Protein AF-A0A0G1XDB9-F1 (afdb_monomer_lite)

Structure (mmCIF, N/CA/C/O backbone):
data_AF-A0A0G1XDB9-F1
#
_entry.id   AF-A0A0G1XDB9-F1
#
loop_
_atom_site.group_PDB
_atom_site.id
_atom_site.type_symbol
_atom_site.label_atom_id
_atom_site.label_alt_id
_atom_site.label_comp_id
_atom_site.label_asym_id
_atom_site.label_entity_id
_atom_site.label_seq_id
_atom_site.pdbx_PDB_ins_code
_atom_site.Cartn_x
_atom_site.Cartn_y
_atom_site.Cartn_z
_atom_site.occupancy
_atom_site.B_iso_or_equiv
_atom_site.auth_seq_id
_atom_site.auth_comp_id
_atom_site.auth_asym_id
_atom_site.auth_atom_id
_atom_site.pdbx_PDB_model_num
ATOM 1 N N . MET A 1 1 ? 23.105 19.258 6.854 1.00 36.12 1 MET A N 1
ATOM 2 C CA . MET A 1 1 ? 22.022 18.491 7.508 1.00 36.12 1 MET A CA 1
ATOM 3 C C . MET A 1 1 ? 22.357 17.013 7.376 1.00 36.12 1 MET A C 1
ATOM 5 O O . MET A 1 1 ? 22.569 16.559 6.259 1.00 36.12 1 MET A O 1
ATOM 9 N N . GLN A 1 2 ? 22.515 16.293 8.486 1.00 36.72 2 GLN A N 1
ATOM 10 C CA . GLN A 1 2 ? 22.817 14.859 8.470 1.00 36.72 2 GLN A CA 1
ATOM 11 C C . GLN A 1 2 ? 21.567 14.106 7.999 1.00 36.72 2 GLN A C 1
ATOM 13 O O . GLN A 1 2 ? 20.516 14.217 8.627 1.00 36.72 2 GLN A O 1
ATOM 18 N N . LYS A 1 3 ? 21.648 13.402 6.861 1.00 43.66 3 LYS A N 1
ATOM 19 C CA . LYS A 1 3 ? 20.519 12.608 6.355 1.00 43.66 3 LYS A CA 1
ATOM 20 C C . LYS A 1 3 ? 20.210 11.479 7.359 1.00 43.66 3 LYS A C 1
ATOM 22 O O . LYS A 1 3 ? 21.156 10.863 7.856 1.00 43.66 3 LYS A O 1
ATOM 27 N N . PRO A 1 4 ? 18.930 11.212 7.681 1.00 54.03 4 PRO A N 1
ATOM 28 C CA . PRO A 1 4 ? 18.556 10.137 8.601 1.00 54.03 4 PRO A CA 1
ATOM 29 C C . PRO A 1 4 ? 19.064 8.781 8.092 1.00 54.03 4 PRO A C 1
ATOM 31 O O . PRO A 1 4 ? 19.190 8.579 6.885 1.00 54.03 4 PRO A O 1
ATOM 34 N N . ASN A 1 5 ? 19.379 7.856 9.002 1.00 65.38 5 ASN A N 1
ATOM 35 C CA . ASN A 1 5 ? 19.860 6.521 8.643 1.00 65.38 5 ASN A CA 1
ATOM 36 C C . ASN A 1 5 ? 18.704 5.677 8.077 1.00 65.38 5 ASN A C 1
ATOM 38 O O . ASN A 1 5 ? 17.730 5.441 8.782 1.00 65.38 5 ASN A O 1
ATOM 42 N N . ARG A 1 6 ? 18.813 5.237 6.816 1.00 68.12 6 ARG A N 1
ATOM 43 C CA . ARG A 1 6 ? 17.747 4.528 6.075 1.00 68.12 6 ARG A CA 1
ATOM 44 C C . ARG A 1 6 ? 18.078 3.061 5.746 1.00 68.12 6 ARG A C 1
ATOM 46 O O . ARG A 1 6 ? 17.276 2.350 5.151 1.00 68.12 6 ARG A O 1
ATOM 53 N N . SER A 1 7 ? 19.254 2.572 6.149 1.00 59.62 7 SER A N 1
ATOM 54 C CA . SER A 1 7 ? 19.742 1.235 5.779 1.00 59.62 7 SER A CA 1
ATOM 55 C C . SER A 1 7 ? 19.228 0.141 6.727 1.00 59.62 7 SER A C 1
ATOM 57 O O . SER A 1 7 ? 19.985 -0.370 7.558 1.00 59.62 7 SER A O 1
ATOM 59 N N . PHE A 1 8 ? 17.963 -0.267 6.587 1.00 66.69 8 PHE A N 1
ATOM 60 C CA . PHE A 1 8 ? 17.432 -1.470 7.256 1.00 66.69 8 PHE A CA 1
ATOM 61 C C . PHE A 1 8 ? 17.344 -2.687 6.318 1.00 66.69 8 PHE A C 1
ATOM 63 O O . PHE A 1 8 ? 17.462 -3.826 6.773 1.00 66.69 8 PHE A O 1
ATOM 70 N N . ALA A 1 9 ? 17.243 -2.458 5.005 1.00 57.41 9 ALA A N 1
ATOM 71 C CA . ALA A 1 9 ? 17.021 -3.511 4.019 1.00 57.41 9 ALA A CA 1
ATOM 72 C C . ALA A 1 9 ? 18.220 -4.467 3.876 1.00 57.41 9 ALA A C 1
ATOM 74 O O . ALA A 1 9 ? 18.019 -5.669 3.733 1.00 57.41 9 ALA A O 1
ATOM 75 N N . LYS A 1 10 ? 19.468 -3.987 4.031 1.00 51.12 10 LYS A N 1
ATOM 76 C CA . LYS A 1 10 ? 20.678 -4.844 3.991 1.00 51.12 10 LYS A CA 1
ATOM 77 C C . LYS A 1 10 ? 20.622 -6.027 4.970 1.00 51.12 10 LYS A C 1
ATOM 79 O O . LYS A 1 10 ? 21.188 -7.072 4.680 1.00 51.12 10 LYS A O 1
ATOM 84 N N . LYS A 1 11 ? 19.948 -5.872 6.118 1.00 44.69 11 LYS A N 1
ATOM 85 C CA . LYS A 1 11 ? 19.795 -6.942 7.120 1.00 44.69 11 LYS A CA 1
ATOM 86 C C . LYS A 1 11 ? 18.648 -7.904 6.795 1.00 44.69 11 LYS A C 1
ATOM 88 O O . LYS A 1 11 ? 18.721 -9.063 7.179 1.00 44.69 11 LYS A O 1
ATOM 93 N N . VAL A 1 12 ? 17.614 -7.431 6.100 1.00 49.53 12 VAL A N 1
ATOM 94 C CA . VAL A 1 12 ? 16.423 -8.221 5.744 1.00 49.53 12 VAL A CA 1
ATOM 95 C C . VAL A 1 12 ? 16.667 -9.026 4.465 1.00 49.53 12 VAL A C 1
ATOM 97 O O . VAL A 1 12 ? 16.412 -10.225 4.446 1.00 49.53 12 VAL A O 1
ATOM 100 N N . PHE A 1 13 ? 17.276 -8.427 3.437 1.00 46.78 13 PHE A N 1
ATOM 101 C CA . PHE A 1 13 ? 17.631 -9.132 2.200 1.00 46.78 13 PHE A CA 1
ATOM 102 C C . PHE A 1 13 ? 18.752 -10.168 2.394 1.00 46.78 13 PHE A C 1
ATOM 104 O O . PHE A 1 13 ? 18.755 -11.181 1.708 1.00 46.78 13 PHE A O 1
ATOM 111 N N . ALA A 1 14 ? 19.641 -9.999 3.382 1.00 39.41 14 ALA A N 1
ATOM 112 C CA . ALA A 1 14 ? 20.616 -11.035 3.747 1.00 39.41 14 ALA A CA 1
ATOM 113 C C . ALA A 1 14 ? 19.974 -12.296 4.371 1.00 39.41 14 ALA A C 1
ATOM 115 O O . ALA A 1 14 ? 20.608 -13.346 4.392 1.00 39.41 14 ALA A O 1
ATOM 116 N N . ALA A 1 15 ? 18.737 -12.199 4.876 1.00 33.34 15 ALA A N 1
ATOM 117 C CA . ALA A 1 15 ? 17.988 -13.314 5.463 1.00 33.34 15 ALA A CA 1
ATOM 118 C C . ALA A 1 15 ? 16.866 -13.848 4.547 1.00 33.34 15 ALA A C 1
ATOM 120 O O . ALA A 1 15 ? 16.502 -15.014 4.659 1.00 33.34 15 ALA A O 1
ATOM 121 N N . GLY A 1 16 ? 16.318 -13.012 3.654 1.00 31.91 16 GLY A N 1
ATOM 122 C CA . GLY A 1 16 ? 15.182 -13.343 2.781 1.00 31.91 16 GLY A CA 1
ATOM 123 C C . GLY A 1 16 ? 15.530 -13.699 1.330 1.00 31.91 16 GLY A C 1
ATOM 124 O O . GLY A 1 16 ? 14.691 -14.260 0.633 1.00 31.91 16 GLY A O 1
ATOM 125 N N . LEU A 1 17 ? 16.753 -13.435 0.858 1.00 34.16 17 LEU A N 1
ATOM 126 C CA . LEU A 1 17 ? 17.168 -13.723 -0.522 1.00 34.16 17 LEU A CA 1
ATOM 127 C C . LEU A 1 17 ? 17.768 -15.137 -0.664 1.00 34.16 17 LEU A C 1
ATOM 129 O O . LEU A 1 17 ? 18.880 -15.306 -1.152 1.00 34.16 17 LEU A O 1
ATOM 133 N N . ALA A 1 18 ? 17.048 -16.166 -0.210 1.00 29.81 18 ALA A N 1
ATOM 134 C CA . ALA A 1 18 ? 17.383 -17.566 -0.511 1.00 29.81 18 ALA A CA 1
ATOM 135 C C . ALA A 1 18 ? 16.540 -18.145 -1.662 1.00 29.81 18 ALA A C 1
ATOM 137 O O . ALA A 1 18 ? 16.773 -19.272 -2.091 1.00 29.81 18 ALA A O 1
ATOM 138 N N . VAL A 1 19 ? 15.579 -17.386 -2.198 1.00 34.09 19 VAL A N 1
ATOM 139 C CA . VAL A 1 19 ? 14.745 -17.825 -3.321 1.00 34.09 19 VAL A CA 1
ATOM 140 C C . VAL A 1 19 ? 14.629 -16.691 -4.325 1.00 34.09 19 VAL A C 1
ATOM 142 O O . VAL A 1 19 ? 13.722 -15.872 -4.244 1.00 34.09 19 VAL A O 1
ATOM 145 N N . SER A 1 20 ? 15.613 -16.619 -5.220 1.00 34.69 20 SER A N 1
ATOM 146 C CA . SER A 1 20 ? 15.507 -16.199 -6.630 1.00 34.69 20 SER A CA 1
ATOM 147 C C . SER A 1 20 ? 16.915 -15.985 -7.184 1.00 34.69 20 SER A C 1
ATOM 149 O O . SER A 1 20 ? 17.294 -14.895 -7.599 1.00 34.69 20 SER A O 1
ATOM 151 N N . THR A 1 21 ? 17.722 -17.046 -7.206 1.00 28.86 21 THR A N 1
ATOM 152 C CA . THR A 1 21 ? 18.822 -17.136 -8.169 1.00 28.86 21 THR A CA 1
ATOM 153 C C . THR A 1 21 ? 18.194 -17.392 -9.535 1.00 28.86 21 THR A C 1
ATOM 155 O O . THR A 1 21 ? 18.141 -18.527 -10.008 1.00 28.86 21 THR A O 1
ATOM 158 N N . ALA A 1 22 ? 17.633 -16.346 -10.140 1.00 30.56 22 ALA A N 1
ATOM 159 C CA . ALA A 1 22 ? 17.366 -16.358 -11.563 1.00 30.56 22 ALA A CA 1
ATOM 160 C C . ALA A 1 22 ? 18.731 -16.398 -12.256 1.00 30.56 22 ALA A C 1
ATOM 162 O O . ALA A 1 22 ? 19.561 -15.501 -12.109 1.00 30.56 22 ALA A O 1
ATOM 163 N N . VAL A 1 23 ? 18.971 -17.527 -12.910 1.00 27.16 23 VAL A N 1
ATOM 164 C CA . VAL A 1 23 ? 20.147 -17.853 -13.704 1.00 27.16 23 VAL A CA 1
ATOM 165 C C . VAL A 1 23 ? 20.448 -16.706 -14.668 1.00 27.16 23 VAL A C 1
ATOM 167 O O . VAL A 1 23 ? 19.739 -16.522 -15.650 1.00 27.16 23 VAL A O 1
ATOM 170 N N . TRP A 1 24 ? 21.529 -15.974 -14.420 1.00 33.12 24 TRP A N 1
ATOM 171 C CA . TRP A 1 24 ? 22.204 -15.198 -15.454 1.00 33.12 24 TRP A CA 1
ATOM 172 C C . TRP A 1 24 ? 23.504 -15.912 -15.787 1.00 33.12 24 TRP A C 1
ATOM 174 O O . TRP A 1 24 ? 24.552 -15.667 -15.199 1.00 33.12 24 TRP A O 1
ATOM 184 N N . ALA A 1 25 ? 23.404 -16.853 -16.720 1.00 31.55 25 ALA A N 1
ATOM 185 C CA . ALA A 1 25 ? 24.546 -17.470 -17.366 1.00 31.55 25 ALA A CA 1
ATOM 186 C C . ALA A 1 25 ? 24.291 -17.509 -18.878 1.00 31.55 25 ALA A C 1
ATOM 188 O O . ALA A 1 25 ? 23.533 -18.339 -19.366 1.00 31.55 25 ALA A O 1
ATOM 189 N N . GLY A 1 26 ? 24.954 -16.592 -19.586 1.00 32.91 26 GLY A N 1
ATOM 190 C CA . GLY A 1 26 ? 25.454 -16.779 -20.948 1.00 32.91 26 GLY A CA 1
ATOM 191 C C . GLY A 1 26 ? 24.461 -16.750 -22.114 1.00 32.91 26 GLY A C 1
ATOM 192 O O . GLY A 1 26 ? 23.830 -17.751 -22.424 1.00 32.91 26 GLY A O 1
ATOM 193 N N . ALA A 1 27 ? 24.508 -15.666 -22.891 1.00 30.83 27 ALA A N 1
ATOM 194 C CA . ALA A 1 27 ? 24.688 -15.734 -24.345 1.00 30.83 27 ALA A CA 1
ATOM 195 C C . ALA A 1 27 ? 25.106 -14.351 -24.866 1.00 30.83 27 ALA A C 1
ATOM 197 O O . ALA A 1 27 ? 24.367 -13.378 -24.739 1.00 30.83 27 ALA A O 1
ATOM 198 N N . GLY A 1 28 ? 26.294 -14.257 -25.462 1.00 36.84 28 GLY A N 1
ATOM 199 C CA . GLY A 1 28 ? 26.624 -13.121 -26.312 1.00 36.84 28 GLY A CA 1
ATOM 200 C C . GLY A 1 28 ? 25.901 -13.255 -27.651 1.00 36.84 28 GLY A C 1
ATOM 201 O O . GLY A 1 28 ? 26.023 -14.294 -28.286 1.00 36.84 28 GLY A O 1
ATOM 202 N N . LEU A 1 29 ? 25.168 -12.224 -28.069 1.00 31.61 29 LEU A N 1
ATOM 203 C CA . LEU A 1 29 ? 25.219 -11.590 -29.394 1.00 31.61 29 LEU A CA 1
ATOM 204 C C . LEU A 1 29 ? 24.100 -10.544 -29.515 1.00 31.61 29 LEU A C 1
ATOM 206 O O . LEU A 1 29 ? 23.009 -10.735 -28.994 1.00 31.61 29 LEU A O 1
ATOM 210 N N . LEU A 1 30 ? 24.386 -9.530 -30.339 1.00 31.11 30 LEU A N 1
ATOM 211 C CA . LEU A 1 30 ? 23.499 -8.490 -30.874 1.00 31.11 30 LEU A CA 1
ATOM 212 C C . LEU A 1 30 ? 23.154 -7.357 -29.899 1.00 31.11 30 LEU A C 1
ATOM 214 O O . LEU A 1 30 ? 22.360 -7.497 -28.977 1.00 31.11 30 LEU A O 1
ATOM 218 N N . ALA A 1 31 ? 23.736 -6.189 -30.188 1.00 36.41 31 ALA A N 1
ATOM 219 C CA . ALA A 1 31 ? 23.269 -4.904 -29.695 1.00 36.41 31 ALA A CA 1
ATOM 220 C C . ALA A 1 31 ? 21.827 -4.688 -30.177 1.00 36.41 31 ALA A C 1
ATOM 222 O O . ALA A 1 31 ? 21.585 -4.219 -31.289 1.00 36.41 31 ALA A O 1
ATOM 223 N N . LEU A 1 32 ? 20.872 -5.085 -29.342 1.00 32.50 32 LEU A N 1
ATO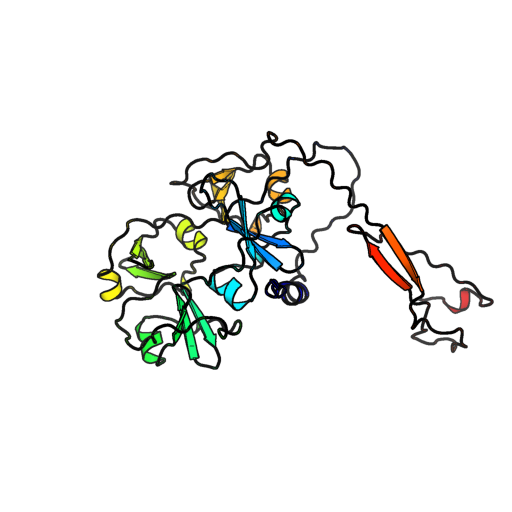M 224 C CA . LEU A 1 32 ? 19.516 -4.569 -29.397 1.00 32.50 32 LEU A CA 1
ATOM 225 C C . LEU A 1 32 ? 19.559 -3.115 -28.901 1.00 32.50 32 LEU A C 1
ATOM 227 O O . LEU A 1 32 ? 20.388 -2.798 -28.042 1.00 32.50 32 LEU A O 1
ATOM 231 N N . PRO A 1 33 ? 18.726 -2.213 -29.445 1.00 37.81 33 PRO A N 1
ATOM 232 C CA . PRO A 1 33 ? 18.626 -0.863 -28.913 1.00 37.81 33 PRO A CA 1
ATOM 233 C C . PRO A 1 33 ? 18.287 -0.971 -27.424 1.00 37.81 33 PRO A C 1
ATOM 235 O O . PRO A 1 33 ? 17.271 -1.562 -27.066 1.00 37.81 33 PRO A O 1
ATOM 238 N N . VAL A 1 34 ? 19.171 -0.454 -26.565 1.00 42.19 34 VAL A N 1
ATOM 239 C CA . VAL A 1 34 ? 18.902 -0.314 -25.131 1.00 42.19 34 VAL A CA 1
ATOM 240 C C . VAL A 1 34 ? 17.650 0.548 -25.033 1.00 42.19 34 VAL A C 1
ATOM 242 O O . VAL A 1 34 ? 17.679 1.713 -25.437 1.00 42.19 34 VAL A O 1
ATOM 245 N N . ALA A 1 35 ? 16.541 -0.059 -24.606 1.00 47.12 35 ALA A N 1
ATOM 246 C CA . ALA A 1 35 ? 15.291 0.650 -24.394 1.00 47.12 35 ALA A CA 1
ATOM 247 C C . ALA A 1 35 ? 15.561 1.843 -23.472 1.00 47.12 35 ALA A C 1
ATOM 249 O O . ALA A 1 35 ? 16.390 1.760 -22.560 1.00 47.12 35 ALA A O 1
ATOM 250 N N . ALA A 1 36 ? 14.908 2.968 -23.749 1.00 48.41 36 ALA A N 1
ATOM 251 C CA . ALA A 1 36 ? 15.011 4.128 -22.890 1.00 48.41 36 ALA A CA 1
ATOM 252 C C . ALA A 1 36 ? 14.647 3.719 -21.456 1.00 48.41 36 ALA A C 1
ATOM 254 O O . ALA A 1 36 ? 13.599 3.120 -21.218 1.00 48.41 36 ALA A O 1
ATOM 255 N N . VAL A 1 37 ? 15.566 3.962 -20.523 1.00 64.94 37 VAL A N 1
ATOM 256 C CA . VAL A 1 37 ? 15.353 3.649 -19.113 1.00 64.94 37 VAL A CA 1
ATOM 257 C C . VAL A 1 37 ? 14.452 4.751 -18.577 1.00 64.94 37 VAL A C 1
ATOM 259 O O . VAL A 1 37 ? 14.937 5.845 -18.315 1.00 64.94 37 VAL A O 1
ATOM 262 N N . ASP A 1 38 ? 13.149 4.511 -18.475 1.00 81.50 38 ASP A N 1
ATOM 263 C CA . ASP A 1 38 ? 12.257 5.423 -17.758 1.00 81.50 38 ASP A CA 1
ATOM 264 C C . ASP A 1 38 ? 12.436 5.227 -16.243 1.00 81.50 38 ASP A C 1
ATOM 266 O O . ASP A 1 38 ? 12.931 4.194 -15.778 1.00 81.50 38 ASP A O 1
ATOM 270 N N . ALA A 1 39 ? 12.018 6.212 -15.445 1.00 88.69 39 ALA A N 1
ATOM 271 C CA . ALA A 1 39 ? 11.802 5.965 -14.022 1.00 88.69 39 ALA A CA 1
ATOM 272 C C . ALA A 1 39 ? 10.757 4.853 -13.859 1.00 88.69 39 ALA A C 1
ATOM 274 O O . ALA A 1 39 ? 9.831 4.742 -14.671 1.00 88.69 39 ALA A O 1
ATOM 275 N N . HIS A 1 40 ? 10.866 4.067 -12.790 1.00 92.12 40 HIS A N 1
ATOM 276 C CA . HIS A 1 40 ? 9.768 3.185 -12.425 1.00 92.12 40 HIS A CA 1
ATOM 277 C C . HIS A 1 40 ? 8.474 3.999 -12.230 1.00 92.12 40 HIS A C 1
ATOM 279 O O . HIS A 1 40 ? 8.524 5.159 -11.808 1.00 92.12 40 HIS A O 1
ATOM 285 N N . PRO A 1 41 ? 7.304 3.421 -12.548 1.00 92.19 41 PRO A N 1
ATOM 286 C CA . PRO A 1 41 ? 6.031 4.114 -12.399 1.00 92.19 41 PRO A CA 1
ATOM 287 C C . PRO A 1 41 ? 5.735 4.461 -10.931 1.00 92.19 41 PRO A C 1
ATOM 289 O O . PRO A 1 41 ? 6.247 3.821 -10.007 1.00 92.19 41 PRO A O 1
ATOM 292 N N . ASP A 1 42 ? 4.875 5.463 -10.729 1.00 93.00 42 ASP A N 1
ATOM 293 C CA . ASP A 1 42 ? 4.375 5.882 -9.413 1.00 93.00 42 ASP A CA 1
ATOM 294 C C . ASP A 1 42 ? 3.922 4.684 -8.562 1.00 93.00 42 ASP A C 1
ATOM 296 O O . ASP A 1 42 ? 3.269 3.758 -9.052 1.00 93.00 42 ASP A O 1
ATOM 300 N N . GLY A 1 43 ? 4.290 4.698 -7.284 1.00 93.44 43 GLY A N 1
ATOM 301 C CA . GLY A 1 43 ? 4.004 3.632 -6.329 1.00 93.44 43 GLY A CA 1
ATOM 302 C C . GLY A 1 43 ? 5.003 2.472 -6.315 1.00 93.44 43 GLY A C 1
ATOM 303 O O . GLY A 1 43 ? 4.942 1.634 -5.415 1.00 93.44 43 GLY A O 1
ATOM 304 N N . THR A 1 44 ? 5.946 2.410 -7.262 1.00 95.12 44 THR A N 1
ATOM 305 C CA . THR A 1 44 ? 6.936 1.322 -7.297 1.00 95.12 44 THR A CA 1
ATOM 306 C C . THR A 1 44 ? 7.905 1.395 -6.115 1.00 95.12 44 THR A C 1
ATOM 308 O O . THR A 1 44 ? 8.378 2.470 -5.734 1.00 95.12 44 THR A O 1
ATOM 311 N N . LEU A 1 45 ? 8.252 0.234 -5.555 1.00 96.00 45 LEU A N 1
ATOM 312 C CA . LEU A 1 45 ? 9.273 0.098 -4.523 1.00 96.00 45 LEU A CA 1
ATOM 313 C C . LEU A 1 45 ? 10.610 -0.295 -5.148 1.00 96.00 45 LEU A C 1
ATOM 315 O O . LEU A 1 45 ? 10.760 -1.402 -5.653 1.00 96.00 45 LEU A O 1
ATOM 319 N N . VAL A 1 46 ? 11.605 0.587 -5.068 1.00 94.69 46 VAL A N 1
ATOM 320 C CA . VAL A 1 46 ? 12.932 0.350 -5.649 1.00 94.69 46 VAL A CA 1
ATOM 321 C C . VAL A 1 46 ? 14.020 0.258 -4.579 1.00 94.69 46 VAL A C 1
ATOM 323 O O . VAL A 1 46 ? 14.055 1.034 -3.621 1.00 94.69 46 VAL A O 1
ATOM 326 N N . LEU A 1 47 ? 14.950 -0.683 -4.728 1.00 92.69 47 LEU A N 1
ATOM 327 C CA . LEU A 1 47 ? 16.091 -0.866 -3.834 1.00 92.69 47 LEU A CA 1
ATOM 328 C C . LEU A 1 47 ? 17.324 -0.148 -4.387 1.00 92.69 47 LEU A C 1
ATOM 330 O O . LEU A 1 47 ? 17.826 -0.481 -5.457 1.00 92.69 47 LEU A O 1
ATOM 334 N N . SER A 1 48 ? 17.866 0.801 -3.619 1.00 89.00 48 SER A N 1
ATOM 335 C CA . SER A 1 48 ? 19.117 1.492 -3.959 1.00 89.00 48 SER A CA 1
ATOM 336 C C . SER A 1 48 ? 19.948 1.784 -2.713 1.00 89.00 48 SER A C 1
ATOM 338 O O . SER A 1 48 ? 19.439 2.285 -1.706 1.00 89.00 48 SER A O 1
ATOM 340 N N . GLY A 1 49 ? 21.239 1.439 -2.745 1.00 81.25 49 GLY A N 1
ATOM 341 C CA . GLY A 1 49 ? 22.164 1.689 -1.631 1.00 81.25 49 GLY A CA 1
ATOM 342 C C . GLY A 1 49 ? 21.774 1.002 -0.313 1.00 81.25 49 GLY A C 1
ATOM 343 O O . GLY A 1 49 ? 22.198 1.433 0.760 1.00 81.25 49 GLY A O 1
ATOM 344 N N . GLY A 1 50 ? 20.955 -0.056 -0.364 1.00 83.44 50 GLY A N 1
ATOM 345 C CA . GLY A 1 50 ? 20.416 -0.735 0.821 1.00 83.44 50 GLY A CA 1
ATOM 346 C C . GLY A 1 50 ? 19.230 -0.029 1.488 1.00 83.44 50 GLY A C 1
ATOM 347 O O . GLY A 1 50 ? 18.882 -0.373 2.619 1.00 83.44 50 GLY A O 1
ATOM 348 N N . THR A 1 51 ? 18.638 0.953 0.811 1.00 89.38 51 THR A N 1
ATOM 349 C CA . THR A 1 51 ? 17.404 1.641 1.205 1.00 89.38 51 THR A CA 1
ATOM 350 C C . THR A 1 51 ? 16.306 1.274 0.217 1.00 89.38 51 THR A C 1
ATOM 352 O O . THR A 1 51 ? 16.544 1.309 -0.991 1.00 89.38 51 THR A O 1
ATOM 355 N N . VAL A 1 52 ? 15.120 0.932 0.723 1.00 95.81 52 VAL A N 1
ATOM 356 C CA . VAL A 1 52 ? 13.922 0.847 -0.118 1.00 95.81 52 VAL A CA 1
ATOM 357 C C . VAL A 1 52 ? 13.366 2.253 -0.293 1.00 95.81 52 VAL A C 1
ATOM 359 O O . VAL A 1 52 ? 13.205 2.992 0.684 1.00 95.81 52 VAL A O 1
ATOM 362 N N . TRP A 1 53 ? 13.091 2.614 -1.536 1.00 95.88 53 TRP A N 1
ATOM 363 C CA . TRP A 1 53 ? 12.513 3.883 -1.933 1.00 95.88 53 TRP A CA 1
ATOM 364 C C . TRP A 1 53 ? 11.138 3.641 -2.536 1.00 95.88 53 TRP A C 1
ATOM 366 O O . TRP A 1 53 ? 10.984 2.756 -3.367 1.00 95.88 53 TRP A O 1
ATOM 376 N N . HIS A 1 54 ? 10.160 4.438 -2.132 1.00 96.31 54 HIS A N 1
ATOM 377 C CA . HIS A 1 54 ? 8.862 4.494 -2.787 1.00 96.31 54 HIS A CA 1
ATOM 378 C C . HIS A 1 54 ? 8.899 5.610 -3.825 1.00 96.31 54 HIS A C 1
ATOM 380 O O . HIS A 1 54 ? 9.103 6.774 -3.460 1.00 96.31 54 HIS A O 1
ATOM 386 N N . VAL A 1 55 ? 8.760 5.244 -5.094 1.00 95.31 55 VAL A N 1
ATOM 387 C CA . VAL A 1 55 ? 8.728 6.169 -6.227 1.00 95.31 55 VAL A CA 1
ATOM 388 C C . VAL A 1 55 ? 7.391 6.903 -6.236 1.00 95.31 55 VAL A C 1
ATOM 390 O O . VAL A 1 55 ? 6.351 6.292 -6.001 1.00 95.31 55 VAL A O 1
ATOM 393 N N . VAL A 1 56 ? 7.432 8.218 -6.437 1.00 93.25 56 VAL A N 1
ATOM 394 C CA . VAL A 1 56 ? 6.258 9.088 -6.379 1.00 93.25 56 VAL A CA 1
ATOM 395 C C . VAL A 1 56 ? 6.208 9.991 -7.598 1.00 93.25 56 VAL A C 1
ATOM 397 O O . VAL A 1 56 ? 7.215 10.583 -7.988 1.00 93.25 56 VAL A O 1
ATOM 400 N N . ASP A 1 57 ? 5.009 10.113 -8.146 1.00 88.06 57 ASP A N 1
ATOM 401 C CA . ASP A 1 57 ? 4.607 11.203 -9.026 1.00 88.06 57 ASP A CA 1
ATOM 402 C C . ASP A 1 57 ? 3.932 12.307 -8.188 1.00 88.06 57 ASP A C 1
ATOM 404 O O . ASP A 1 57 ? 2.823 12.137 -7.674 1.00 88.06 57 ASP A O 1
ATOM 408 N N . THR A 1 58 ? 4.614 13.440 -7.997 1.00 79.69 58 THR A N 1
ATOM 409 C CA . THR A 1 58 ? 4.101 14.549 -7.179 1.00 79.69 58 THR A CA 1
ATOM 410 C C . THR A 1 58 ? 3.148 15.482 -7.922 1.00 79.69 58 THR A C 1
ATOM 412 O O . THR A 1 58 ? 2.467 16.284 -7.276 1.00 79.69 58 THR A O 1
ATOM 415 N N . ASN A 1 59 ? 3.061 15.386 -9.250 1.00 76.88 59 ASN A N 1
ATOM 416 C CA . ASN A 1 59 ? 2.266 16.288 -10.084 1.00 76.88 59 ASN A CA 1
ATOM 417 C C . ASN A 1 59 ? 1.053 15.593 -10.747 1.00 76.88 59 ASN A C 1
ATOM 419 O O . ASN A 1 59 ? 0.196 16.273 -11.314 1.00 76.88 59 ASN A O 1
ATOM 423 N N . SER A 1 60 ? 0.940 14.268 -10.586 1.00 75.25 60 SER A N 1
ATOM 424 C CA . SER A 1 60 ? -0.113 13.404 -11.133 1.00 75.25 60 SER A CA 1
ATOM 425 C C . SER A 1 60 ? -0.170 13.372 -12.667 1.00 75.25 60 SER A C 1
ATOM 427 O O . SER A 1 60 ? -1.237 13.126 -13.235 1.00 75.25 60 SER A O 1
ATOM 429 N N . ASP A 1 61 ? 0.949 13.628 -13.353 1.00 70.00 61 ASP A N 1
ATOM 430 C CA . ASP A 1 61 ? 1.053 13.563 -14.816 1.00 70.00 61 ASP A CA 1
ATOM 431 C C . ASP A 1 61 ? 1.328 12.141 -15.355 1.00 70.00 61 ASP A C 1
ATOM 433 O O . ASP A 1 61 ? 1.309 11.908 -16.567 1.00 70.00 61 ASP A O 1
ATOM 437 N N . GLY A 1 62 ? 1.512 11.168 -14.460 1.00 69.38 62 GLY A N 1
ATOM 438 C CA . GLY A 1 62 ? 1.855 9.781 -14.762 1.00 69.38 62 GLY A CA 1
ATOM 439 C C . GLY A 1 62 ? 3.363 9.509 -14.807 1.00 69.38 62 GLY A C 1
ATOM 440 O O . GLY A 1 62 ? 3.760 8.369 -15.092 1.00 69.38 62 GLY A O 1
ATOM 441 N N . THR A 1 63 ? 4.196 10.512 -14.530 1.00 77.25 63 THR A N 1
ATOM 442 C CA . THR A 1 63 ? 5.660 10.447 -14.533 1.00 77.25 63 THR A CA 1
ATOM 443 C C . THR A 1 63 ? 6.192 10.659 -13.127 1.00 77.25 63 THR A C 1
ATOM 445 O O . THR A 1 63 ? 5.904 11.649 -12.468 1.00 77.25 63 THR A O 1
ATOM 448 N N . ALA A 1 64 ? 7.027 9.733 -12.666 1.00 81.31 64 ALA A N 1
ATOM 449 C CA . ALA A 1 64 ? 7.680 9.893 -11.380 1.00 81.31 64 ALA A CA 1
ATOM 450 C C . ALA A 1 64 ? 8.692 11.049 -11.407 1.00 81.31 64 ALA A C 1
ATOM 452 O O . ALA A 1 64 ? 9.551 11.116 -12.288 1.00 81.31 64 ALA A O 1
ATOM 453 N N . ASP A 1 65 ? 8.634 11.913 -10.397 1.00 85.50 65 ASP A N 1
ATOM 454 C CA . ASP A 1 65 ? 9.518 13.071 -10.229 1.00 85.50 65 ASP A CA 1
ATOM 455 C C . ASP A 1 65 ? 10.203 13.105 -8.848 1.00 85.50 65 ASP A C 1
ATOM 457 O O . ASP A 1 65 ? 11.135 13.886 -8.616 1.00 85.50 65 ASP A O 1
ATOM 461 N N . GLY A 1 66 ? 9.837 12.191 -7.947 1.00 92.75 66 GLY A N 1
ATOM 462 C CA . GLY A 1 66 ? 10.449 12.077 -6.635 1.00 92.75 66 GLY A CA 1
ATOM 463 C C . GLY A 1 66 ? 10.380 10.683 -6.029 1.00 92.75 66 GLY A C 1
ATOM 464 O O . GLY A 1 66 ? 9.851 9.726 -6.590 1.00 92.75 66 GLY A O 1
ATOM 465 N N . ARG A 1 67 ? 10.986 10.549 -4.851 1.00 95.94 67 ARG A N 1
ATOM 466 C CA . ARG A 1 67 ? 11.006 9.299 -4.088 1.00 95.94 67 ARG A CA 1
ATOM 467 C C . ARG A 1 67 ? 11.174 9.544 -2.598 1.00 95.94 67 ARG A C 1
ATOM 469 O O . ARG A 1 67 ? 11.969 10.386 -2.173 1.00 95.94 67 ARG A O 1
ATOM 476 N N . HIS A 1 68 ? 10.483 8.742 -1.799 1.00 96.19 68 HIS A N 1
ATOM 477 C CA . HIS A 1 68 ? 10.629 8.730 -0.348 1.00 96.19 68 HIS A CA 1
ATOM 478 C C . HIS A 1 68 ? 11.436 7.526 0.114 1.00 96.19 68 HIS A C 1
ATOM 480 O O . HIS A 1 68 ? 11.183 6.399 -0.300 1.00 96.19 68 HIS A O 1
ATOM 486 N N . GLY A 1 69 ? 12.385 7.751 1.017 1.00 95.38 69 GLY A N 1
ATOM 487 C CA . GLY A 1 69 ? 13.142 6.666 1.629 1.00 95.38 69 GLY A CA 1
ATOM 488 C C . GLY A 1 69 ? 12.394 6.048 2.807 1.00 95.38 69 GLY A C 1
ATOM 489 O O . GLY A 1 69 ? 11.887 6.766 3.676 1.00 95.38 69 GLY A O 1
ATOM 490 N N . VAL A 1 70 ? 12.386 4.722 2.884 1.00 94.00 70 VAL A N 1
ATOM 491 C CA . VAL A 1 70 ? 11.898 3.980 4.050 1.00 94.00 70 VAL A CA 1
ATOM 492 C C . VAL A 1 70 ? 13.073 3.724 4.997 1.00 94.00 70 VAL A C 1
ATOM 494 O O . VAL A 1 70 ? 14.144 3.304 4.568 1.00 94.00 70 VAL A O 1
ATOM 497 N N . ASP A 1 71 ? 12.902 3.996 6.290 1.00 91.38 71 ASP A N 1
ATOM 498 C CA . ASP A 1 71 ? 13.971 3.933 7.303 1.00 91.38 71 ASP A CA 1
ATOM 499 C C . ASP A 1 71 ? 13.794 2.824 8.344 1.00 91.38 71 ASP A C 1
ATOM 501 O O . ASP A 1 71 ? 14.690 2.581 9.153 1.00 91.38 71 ASP A O 1
ATOM 505 N N . SER A 1 72 ? 12.654 2.137 8.340 1.00 89.56 72 SER A N 1
ATOM 506 C CA . SER A 1 72 ? 12.370 1.076 9.296 1.00 89.56 72 SER A CA 1
ATOM 507 C C . SER A 1 72 ? 11.387 0.055 8.744 1.00 89.56 72 SER A C 1
ATOM 509 O O . SER A 1 72 ? 10.538 0.357 7.905 1.00 89.56 72 SER A O 1
ATOM 511 N N . LEU A 1 73 ? 11.476 -1.156 9.291 1.00 89.31 73 LEU A N 1
ATOM 512 C CA . LEU A 1 73 ? 10.582 -2.258 8.958 1.00 89.31 73 LEU A CA 1
ATOM 513 C C . LEU A 1 73 ? 9.127 -1.965 9.357 1.00 89.31 73 LEU A C 1
ATOM 515 O O . LEU A 1 73 ? 8.215 -2.234 8.586 1.00 89.31 73 LEU A O 1
ATOM 519 N N . ALA A 1 74 ? 8.911 -1.351 10.525 1.00 91.62 74 ALA A N 1
ATOM 520 C CA . ALA A 1 74 ? 7.573 -0.952 10.958 1.00 91.62 74 ALA A CA 1
ATOM 521 C C . ALA A 1 74 ? 6.949 0.065 9.989 1.00 91.62 74 ALA A C 1
ATOM 523 O O . ALA A 1 74 ? 5.776 -0.048 9.653 1.00 91.62 74 ALA A O 1
ATOM 524 N N . LYS A 1 75 ? 7.733 1.026 9.480 1.00 92.88 75 LYS A N 1
ATOM 525 C CA . LYS A 1 75 ? 7.240 2.000 8.499 1.00 92.88 75 LYS A CA 1
ATOM 526 C C . LYS A 1 75 ? 6.927 1.359 7.150 1.00 92.88 75 LYS A C 1
ATOM 528 O O . LYS A 1 75 ? 5.900 1.688 6.557 1.00 92.88 75 LYS A O 1
ATOM 533 N N . PHE A 1 76 ? 7.767 0.426 6.701 1.00 93.62 76 PHE A N 1
ATOM 534 C CA . PHE A 1 76 ? 7.517 -0.379 5.505 1.00 93.62 76 PHE A CA 1
ATOM 535 C C . PHE A 1 76 ? 6.166 -1.101 5.603 1.00 93.62 76 PHE A C 1
ATOM 537 O O . PHE A 1 76 ? 5.281 -0.884 4.778 1.00 93.62 76 PHE A O 1
ATOM 544 N N . TYR A 1 77 ? 5.957 -1.851 6.687 1.00 92.69 77 TYR A N 1
ATOM 545 C CA . TYR A 1 77 ? 4.709 -2.578 6.906 1.00 92.69 77 TYR A CA 1
ATOM 546 C C . TYR A 1 77 ? 3.512 -1.676 7.193 1.00 92.69 77 TYR A C 1
ATOM 548 O O . TYR A 1 77 ? 2.413 -2.008 6.771 1.00 92.69 77 TYR A O 1
ATOM 556 N N . SER A 1 78 ? 3.691 -0.508 7.822 1.00 94.44 78 SER A N 1
ATOM 557 C CA . SER A 1 78 ? 2.585 0.443 8.027 1.00 94.44 78 SER A CA 1
ATOM 558 C C . SER A 1 78 ? 1.979 0.923 6.707 1.00 94.44 78 SER A C 1
ATOM 560 O O . SER A 1 78 ? 0.797 1.240 6.650 1.00 94.44 78 SER A O 1
ATOM 562 N N . ASN A 1 79 ? 2.781 0.933 5.638 1.00 94.25 79 ASN A N 1
ATOM 563 C CA . ASN A 1 79 ? 2.357 1.252 4.279 1.00 94.25 79 ASN A CA 1
ATOM 564 C C . ASN A 1 79 ? 1.881 0.018 3.496 1.00 94.25 79 ASN A C 1
ATOM 566 O O . ASN A 1 79 ? 1.658 0.125 2.290 1.00 94.25 79 ASN A O 1
ATOM 570 N N . ARG A 1 80 ? 1.714 -1.131 4.169 1.00 93.25 80 ARG A N 1
ATOM 571 C CA . ARG A 1 80 ? 1.259 -2.410 3.602 1.00 93.25 80 ARG A CA 1
ATOM 572 C C . ARG A 1 80 ? 2.108 -2.878 2.419 1.00 93.25 80 ARG A C 1
ATOM 574 O O . ARG A 1 80 ? 1.591 -3.459 1.475 1.00 93.25 80 ARG A O 1
ATOM 581 N N . PHE A 1 81 ? 3.400 -2.571 2.458 1.00 93.19 81 PHE A N 1
ATOM 582 C CA . PHE A 1 81 ? 4.338 -3.014 1.439 1.00 93.19 81 PHE A CA 1
ATOM 583 C C . PHE A 1 81 ? 4.802 -4.444 1.682 1.00 93.19 81 PHE A C 1
ATOM 585 O O . PHE A 1 81 ? 4.961 -4.864 2.833 1.00 93.19 81 PHE A O 1
ATOM 592 N N . ASP A 1 82 ? 5.082 -5.141 0.584 1.00 89.62 82 ASP A N 1
ATOM 593 C CA . ASP A 1 82 ? 5.705 -6.455 0.566 1.00 89.62 82 ASP A CA 1
ATOM 594 C C . ASP A 1 82 ? 7.104 -6.358 -0.056 1.00 89.62 82 ASP A C 1
ATOM 596 O O . ASP A 1 82 ? 7.341 -5.621 -1.013 1.00 89.62 82 ASP A O 1
ATOM 600 N N . PHE A 1 83 ? 8.063 -7.099 0.499 1.00 89.50 83 PHE A N 1
ATOM 601 C CA . PHE A 1 83 ? 9.395 -7.199 -0.094 1.00 89.50 83 PHE A CA 1
ATOM 602 C C . PHE A 1 83 ? 9.382 -7.927 -1.437 1.00 89.50 83 PHE A C 1
ATOM 604 O O . PHE A 1 83 ? 10.303 -7.717 -2.223 1.00 89.50 83 PHE A O 1
ATOM 611 N N . ALA A 1 84 ? 8.356 -8.737 -1.710 1.00 87.38 84 ALA A N 1
ATOM 612 C CA . ALA A 1 84 ? 8.138 -9.332 -3.022 1.00 87.38 84 ALA A CA 1
ATOM 613 C C . ALA A 1 84 ? 7.962 -8.272 -4.122 1.00 87.38 84 ALA A C 1
ATOM 615 O O . ALA A 1 84 ? 8.347 -8.527 -5.259 1.00 87.38 84 ALA A O 1
ATOM 616 N N . ASP A 1 85 ? 7.448 -7.087 -3.779 1.00 90.06 85 ASP A N 1
ATOM 617 C CA . ASP A 1 85 ? 7.206 -5.984 -4.718 1.00 90.06 85 ASP A CA 1
ATOM 618 C C . ASP A 1 85 ? 8.419 -5.059 -4.890 1.00 90.06 85 ASP A C 1
ATOM 620 O O . ASP A 1 85 ? 8.383 -4.116 -5.681 1.00 90.06 85 ASP A O 1
ATOM 624 N N . VAL A 1 86 ? 9.502 -5.299 -4.143 1.00 93.38 86 VAL A N 1
ATOM 625 C CA . VAL A 1 86 ? 10.710 -4.476 -4.211 1.00 93.38 86 VAL A CA 1
ATOM 626 C C . VAL A 1 86 ? 11.587 -4.932 -5.372 1.00 93.38 86 VAL A C 1
ATOM 628 O O . VAL A 1 86 ? 12.107 -6.047 -5.370 1.00 93.38 86 VAL A O 1
ATOM 631 N N . VAL A 1 87 ? 11.833 -4.027 -6.317 1.00 90.69 87 VAL A N 1
ATOM 632 C CA . VAL A 1 87 ? 12.682 -4.262 -7.495 1.00 90.69 87 VAL A CA 1
ATOM 633 C C . VAL A 1 87 ? 13.997 -3.473 -7.415 1.00 90.69 87 VAL A C 1
ATOM 635 O O . VAL A 1 87 ? 14.113 -2.532 -6.625 1.00 90.69 87 VAL A O 1
ATOM 638 N N . PRO A 1 88 ? 15.047 -3.835 -8.171 1.00 89.38 88 PRO A N 1
ATOM 639 C CA . PRO A 1 88 ? 16.266 -3.031 -8.243 1.00 89.38 88 PRO A CA 1
ATOM 640 C C . PRO A 1 88 ? 16.005 -1.640 -8.841 1.00 89.38 88 PRO A C 1
ATOM 642 O O . PRO A 1 88 ? 15.311 -1.512 -9.842 1.00 89.38 88 PRO A O 1
ATOM 645 N N . ALA A 1 89 ? 16.597 -0.594 -8.259 1.00 87.19 89 ALA A N 1
ATOM 646 C CA . ALA A 1 89 ? 16.545 0.742 -8.853 1.00 87.19 89 ALA A CA 1
ATOM 647 C C . ALA A 1 89 ? 17.412 0.834 -10.120 1.00 87.19 89 ALA A C 1
ATOM 649 O O . ALA A 1 89 ? 18.537 0.330 -10.146 1.00 87.19 89 ALA A O 1
ATOM 650 N N . ASN A 1 90 ? 16.929 1.563 -11.123 1.00 84.06 90 ASN A N 1
ATOM 651 C CA . ASN A 1 90 ? 17.665 1.931 -12.324 1.00 84.06 90 ASN A CA 1
ATOM 652 C C . ASN A 1 90 ? 18.296 3.338 -12.202 1.00 84.06 90 ASN A C 1
ATOM 654 O O . ASN A 1 90 ? 18.128 4.049 -11.204 1.00 84.06 90 ASN A O 1
ATOM 658 N N . SER A 1 91 ? 19.053 3.760 -13.221 1.00 84.62 91 SER A N 1
ATOM 659 C CA . SER A 1 91 ? 19.756 5.051 -13.198 1.00 84.62 91 SER A CA 1
ATOM 660 C C . SER A 1 91 ? 18.812 6.251 -13.096 1.00 84.62 91 SER A C 1
ATOM 662 O O . SER A 1 91 ? 19.159 7.241 -12.449 1.00 84.62 91 SER A O 1
ATOM 664 N N . VAL A 1 92 ? 17.620 6.172 -13.691 1.00 87.06 92 VAL A N 1
ATOM 665 C CA . VAL A 1 92 ? 16.646 7.269 -13.663 1.00 87.06 92 VAL A CA 1
ATOM 666 C C . VAL A 1 92 ? 15.988 7.379 -12.294 1.00 87.06 92 VAL A C 1
ATOM 668 O O . VAL A 1 92 ? 15.928 8.485 -11.759 1.00 87.06 92 VAL A O 1
ATOM 671 N N . ASP A 1 93 ? 15.660 6.263 -11.635 1.00 88.50 93 ASP A N 1
ATOM 672 C CA . ASP A 1 93 ? 15.194 6.296 -10.241 1.00 88.50 93 ASP A CA 1
ATOM 673 C C . ASP A 1 93 ? 16.229 6.942 -9.323 1.00 88.50 93 ASP A C 1
ATOM 675 O O . ASP A 1 93 ? 15.896 7.698 -8.409 1.00 88.50 93 ASP A O 1
ATOM 679 N N . THR A 1 94 ? 17.517 6.654 -9.560 1.00 88.44 94 THR A N 1
ATOM 680 C CA . THR A 1 94 ? 18.602 7.256 -8.780 1.00 88.44 94 THR A CA 1
ATOM 681 C C . THR A 1 94 ? 18.776 8.752 -9.013 1.00 88.44 94 THR A C 1
ATOM 683 O O . THR A 1 94 ? 19.353 9.415 -8.146 1.00 88.44 94 THR A O 1
ATOM 686 N N . GLY A 1 95 ? 18.226 9.285 -10.105 1.00 88.81 95 GLY A N 1
ATOM 687 C CA . GLY A 1 95 ? 18.156 10.713 -10.402 1.00 88.81 95 GLY A CA 1
ATOM 688 C C . GLY A 1 95 ? 16.946 11.432 -9.795 1.00 88.81 95 GLY A C 1
ATOM 689 O O . GLY A 1 95 ? 16.996 12.653 -9.663 1.00 88.81 95 GLY A O 1
ATOM 690 N N . LEU A 1 96 ? 15.895 10.710 -9.379 1.00 90.00 96 LEU A N 1
ATOM 691 C CA . LEU A 1 96 ? 14.685 11.310 -8.799 1.00 90.00 96 LEU A CA 1
ATOM 692 C C . LEU A 1 96 ? 14.977 12.076 -7.503 1.00 90.00 96 LEU A C 1
ATOM 694 O O . LEU A 1 96 ? 15.829 11.669 -6.691 1.00 90.00 96 LEU A O 1
ATOM 698 N N . ALA A 1 97 ? 14.212 13.150 -7.282 1.00 93.88 97 ALA A N 1
ATOM 699 C CA . ALA A 1 97 ? 14.337 14.001 -6.107 1.00 93.88 97 ALA A CA 1
ATOM 700 C C . ALA A 1 97 ? 14.134 13.201 -4.806 1.00 93.88 97 ALA A C 1
ATOM 702 O O . ALA A 1 97 ? 13.172 12.451 -4.649 1.00 93.88 97 ALA A O 1
ATOM 703 N N . ASP A 1 98 ? 15.050 13.367 -3.848 1.00 94.06 98 ASP A N 1
ATOM 704 C CA . ASP A 1 98 ? 14.924 12.798 -2.499 1.00 94.06 98 ASP A CA 1
ATOM 705 C C . ASP A 1 98 ? 13.928 13.644 -1.701 1.00 94.06 98 ASP A C 1
ATOM 707 O O . ASP A 1 98 ? 14.283 14.693 -1.160 1.00 94.06 98 ASP A O 1
ATOM 711 N N . LEU A 1 99 ? 12.683 13.174 -1.620 1.00 94.44 99 LEU A N 1
ATOM 712 C CA . LEU A 1 99 ? 11.583 13.849 -0.925 1.00 94.44 99 LEU A CA 1
ATOM 713 C C . LEU A 1 99 ? 11.610 13.622 0.596 1.00 94.44 99 LEU A C 1
ATOM 715 O O . LEU A 1 99 ? 10.653 13.923 1.309 1.00 94.44 99 LEU A O 1
ATOM 719 N N . GLY A 1 100 ? 12.702 13.070 1.127 1.00 93.12 100 GLY A N 1
ATOM 720 C CA . GLY A 1 100 ? 12.839 12.790 2.546 1.00 93.12 100 GLY A CA 1
ATOM 721 C C . GLY A 1 100 ? 12.337 11.403 2.936 1.00 93.12 100 GLY A C 1
ATOM 722 O O . GLY A 1 100 ? 12.363 10.451 2.155 1.00 93.12 100 GLY A O 1
ATOM 723 N N . LEU A 1 101 ? 11.958 11.271 4.206 1.00 93.38 101 LEU A N 1
ATOM 724 C CA . LEU A 1 101 ? 11.448 10.015 4.744 1.00 93.38 101 LEU A CA 1
ATOM 725 C C . LEU A 1 101 ? 9.997 9.814 4.339 1.00 93.38 101 LEU A C 1
ATOM 727 O O . LEU A 1 101 ? 9.218 10.763 4.323 1.00 93.38 101 LEU A O 1
ATOM 731 N N . MET A 1 102 ? 9.639 8.562 4.086 1.00 94.00 102 MET A N 1
ATOM 732 C CA . MET A 1 102 ? 8.252 8.208 3.850 1.00 94.00 102 MET A CA 1
ATOM 733 C C . MET A 1 102 ? 7.399 8.502 5.099 1.00 94.00 102 MET A C 1
ATOM 735 O O . MET A 1 102 ? 7.861 8.257 6.226 1.00 94.00 102 MET A O 1
ATOM 739 N N . PRO A 1 103 ? 6.168 9.015 4.931 1.00 93.69 103 PRO A N 1
ATOM 740 C CA . PRO A 1 103 ? 5.183 9.052 6.002 1.00 93.69 103 PRO A CA 1
ATOM 741 C C . PRO A 1 103 ? 4.835 7.648 6.517 1.00 93.69 103 PRO A C 1
ATOM 743 O O . PRO A 1 103 ? 5.034 6.634 5.841 1.00 93.69 103 PRO A O 1
ATOM 746 N N . TRP A 1 104 ? 4.310 7.588 7.737 1.00 94.94 104 TRP A N 1
ATOM 747 C CA . TRP A 1 104 ? 3.694 6.368 8.252 1.00 94.94 104 TRP A CA 1
ATOM 748 C C . TRP A 1 104 ? 2.375 6.116 7.527 1.00 94.94 104 TRP A C 1
ATOM 750 O O . TRP A 1 104 ? 1.604 7.054 7.327 1.00 94.94 104 TRP A O 1
ATOM 760 N N . GLY A 1 105 ? 2.128 4.865 7.144 1.00 94.19 105 GLY A N 1
ATOM 761 C CA . GLY A 1 105 ? 0.840 4.476 6.581 1.00 94.19 105 GLY A CA 1
ATOM 762 C C . GLY A 1 105 ? -0.238 4.333 7.659 1.00 94.19 105 GLY A C 1
ATOM 763 O O . GLY A 1 105 ? 0.037 4.458 8.855 1.00 94.19 105 GLY A O 1
ATOM 764 N N . SER A 1 106 ? -1.466 4.064 7.223 1.00 95.81 106 SER A N 1
ATOM 765 C CA . SER A 1 106 ? -2.653 3.976 8.080 1.00 95.81 106 SER A CA 1
ATOM 766 C C . SER A 1 106 ? -3.284 2.582 8.006 1.00 95.81 106 SER A C 1
ATOM 768 O O . SER A 1 106 ? -3.317 1.958 6.943 1.00 95.81 106 SER A O 1
ATOM 770 N N . GLY A 1 107 ? -3.837 2.108 9.124 1.00 93.00 107 GLY A N 1
ATOM 771 C CA . GLY A 1 107 ? -4.703 0.927 9.170 1.00 93.00 107 GLY A CA 1
ATOM 772 C C . GLY A 1 107 ? -4.024 -0.399 9.515 1.00 93.00 107 GLY A C 1
ATOM 773 O O . GLY A 1 107 ? -4.678 -1.435 9.433 1.00 93.00 107 GLY A O 1
ATOM 774 N N . VAL A 1 108 ? -2.742 -0.397 9.889 1.00 93.75 108 VAL A N 1
ATOM 775 C CA . VAL A 1 108 ? -2.006 -1.614 10.285 1.00 93.75 108 VAL A CA 1
ATOM 776 C C . VAL A 1 108 ? -1.898 -1.706 11.807 1.00 93.75 108 VAL A C 1
ATOM 778 O O . VAL A 1 108 ? -1.679 -0.700 12.492 1.00 93.75 108 VAL A O 1
ATOM 781 N N . LEU A 1 109 ? -2.063 -2.924 12.326 1.00 96.44 109 LEU A N 1
ATOM 782 C CA . LEU A 1 109 ? -2.017 -3.243 13.750 1.00 96.44 109 LEU A CA 1
ATOM 783 C C . LEU A 1 109 ? -0.635 -3.771 14.141 1.00 96.44 109 LEU A C 1
ATOM 785 O O . LEU A 1 109 ? -0.125 -4.708 13.532 1.00 96.44 109 LEU A O 1
ATOM 789 N N . PHE A 1 110 ? -0.059 -3.220 15.204 1.00 96.25 110 PHE A N 1
ATOM 790 C CA . PHE A 1 110 ? 1.255 -3.595 15.718 1.00 96.25 110 PHE A CA 1
ATOM 791 C C . PHE A 1 110 ? 1.180 -3.969 17.192 1.00 96.25 110 PHE A C 1
ATOM 793 O O . PHE A 1 110 ? 0.491 -3.314 17.968 1.00 96.25 110 PHE A O 1
ATOM 800 N N . ASN A 1 111 ? 1.943 -4.977 17.598 1.00 95.12 111 ASN A N 1
ATOM 801 C CA . ASN A 1 111 ? 2.268 -5.223 18.995 1.00 95.12 111 ASN A CA 1
ATOM 802 C C . ASN A 1 111 ? 3.609 -4.552 19.313 1.00 95.12 111 ASN A C 1
ATOM 804 O O . ASN A 1 111 ? 4.640 -4.952 18.775 1.00 95.12 111 ASN A O 1
ATOM 808 N N . ASP A 1 112 ? 3.587 -3.553 20.195 1.00 92.81 112 ASP A N 1
ATOM 809 C CA . ASP A 1 112 ? 4.781 -2.868 20.692 1.00 92.81 112 ASP A CA 1
ATOM 810 C C . ASP A 1 112 ? 4.810 -2.962 22.224 1.00 92.81 112 ASP A C 1
ATOM 812 O O . ASP A 1 112 ? 3.990 -2.363 22.926 1.00 92.81 112 ASP A O 1
ATOM 816 N N . GLY A 1 113 ? 5.719 -3.786 22.752 1.00 88.88 113 GLY A N 1
ATOM 817 C CA . GLY A 1 113 ? 5.874 -3.988 24.196 1.00 88.88 113 GLY A CA 1
ATOM 818 C C . GLY A 1 113 ? 4.657 -4.614 24.892 1.00 88.88 113 GLY A C 1
ATOM 819 O O . GLY A 1 113 ? 4.435 -4.354 26.072 1.00 88.88 113 GLY A O 1
ATOM 820 N N . GLY A 1 114 ? 3.852 -5.411 24.180 1.00 90.50 114 GLY A N 1
ATOM 821 C CA . GLY A 1 114 ? 2.648 -6.065 24.709 1.00 90.50 114 GLY A CA 1
ATOM 822 C C . GLY A 1 114 ? 1.369 -5.235 24.579 1.00 90.50 114 GLY A C 1
ATOM 823 O O . GLY A 1 114 ? 0.282 -5.756 24.820 1.00 90.50 114 GLY A O 1
ATOM 824 N N . THR A 1 115 ? 1.475 -3.971 24.166 1.00 94.62 115 THR A N 1
ATOM 825 C CA . THR A 1 115 ? 0.313 -3.144 23.821 1.00 94.62 115 THR A CA 1
ATOM 826 C C . THR A 1 115 ? 0.059 -3.234 22.322 1.00 94.62 115 THR A C 1
ATOM 828 O O . THR A 1 115 ? 0.984 -3.096 21.521 1.00 94.62 115 THR A O 1
ATOM 831 N N . VAL A 1 116 ? -1.200 -3.447 21.936 1.00 97.38 116 VAL A N 1
ATOM 832 C CA . VAL A 1 116 ? -1.607 -3.360 20.531 1.00 97.38 116 VAL A CA 1
ATOM 833 C C . VAL A 1 116 ? -1.857 -1.898 20.179 1.00 97.38 116 VAL A C 1
ATOM 835 O O . VAL A 1 116 ? -2.581 -1.198 20.889 1.00 97.38 116 VAL A O 1
ATOM 838 N N . TYR A 1 117 ? -1.270 -1.451 19.075 1.00 97.44 117 TYR A N 1
ATOM 839 C CA . TYR A 1 117 ? -1.453 -0.128 18.500 1.00 97.44 117 TYR A CA 1
ATOM 840 C C . TYR A 1 117 ? -1.997 -0.239 17.084 1.00 97.44 117 TYR A C 1
ATOM 842 O O . TYR A 1 117 ? -1.545 -1.079 16.308 1.00 97.44 117 TYR A O 1
ATOM 850 N N . GLN A 1 118 ? -2.899 0.664 16.722 1.00 97.31 118 GLN A N 1
ATOM 851 C CA . GLN A 1 118 ? -3.176 0.976 15.327 1.00 97.31 118 GLN A CA 1
ATOM 852 C C . GLN A 1 118 ? -2.359 2.207 14.931 1.00 97.31 118 GLN A C 1
ATOM 854 O O . GLN A 1 118 ? -2.395 3.221 15.631 1.00 97.31 118 GLN A O 1
ATOM 859 N N . VAL A 1 119 ? -1.618 2.135 13.826 1.00 96.38 119 VAL A N 1
ATOM 860 C CA . VAL A 1 119 ? -1.021 3.335 13.221 1.00 96.38 119 VAL A CA 1
ATOM 861 C C . VAL A 1 119 ? -2.035 3.924 12.246 1.00 96.38 119 VAL A C 1
ATOM 863 O O . VAL A 1 119 ? -2.547 3.211 11.386 1.00 96.38 119 VAL A O 1
ATOM 866 N N . SER A 1 120 ? -2.365 5.202 12.412 1.00 96.38 120 SER A N 1
ATOM 867 C CA . SER A 1 120 ? -3.363 5.915 11.612 1.00 96.38 120 SER A CA 1
ATOM 868 C C . SER A 1 120 ? -3.044 7.407 11.577 1.00 96.38 120 SER A C 1
ATOM 870 O O . SER A 1 120 ? -2.678 7.989 12.601 1.00 96.38 120 SER A O 1
ATOM 872 N N . GLY A 1 121 ? -3.167 8.037 10.405 1.00 93.75 121 GLY A N 1
ATOM 873 C CA . GLY A 1 121 ? -2.968 9.483 10.248 1.00 93.75 121 GLY A CA 1
ATOM 874 C C . GLY A 1 121 ? -1.583 9.963 10.705 1.00 93.75 121 GLY A C 1
ATOM 875 O O . GLY A 1 121 ? -1.436 11.071 11.215 1.00 93.75 121 GLY A O 1
ATOM 876 N N . GLY A 1 122 ? -0.564 9.104 10.604 1.00 93.81 122 GLY A N 1
ATOM 877 C CA . GLY A 1 122 ? 0.794 9.406 11.058 1.00 93.81 122 GLY A CA 1
ATOM 878 C C . GLY A 1 122 ? 1.048 9.255 12.564 1.00 93.81 122 GLY A C 1
ATOM 879 O O . GLY A 1 122 ? 2.167 9.526 13.002 1.00 93.81 122 GLY A O 1
ATOM 880 N N . THR A 1 123 ? 0.064 8.815 13.356 1.00 96.50 123 THR A N 1
ATOM 881 C CA . THR A 1 123 ? 0.200 8.618 14.809 1.00 96.50 123 THR A CA 1
ATOM 882 C C . THR A 1 123 ? -0.156 7.192 15.237 1.00 96.50 123 THR A C 1
ATOM 884 O O . THR A 1 123 ? -0.817 6.461 14.502 1.00 96.50 123 THR A O 1
ATOM 887 N N . LYS A 1 124 ? 0.314 6.759 16.413 1.00 96.81 124 LYS A N 1
ATOM 888 C CA . LYS A 1 124 ? -0.034 5.454 16.999 1.00 96.81 124 LYS A CA 1
ATOM 889 C C . LYS A 1 124 ? -1.112 5.599 18.066 1.00 96.81 124 LYS A C 1
ATOM 891 O O . LYS A 1 124 ? -1.006 6.457 18.942 1.00 96.81 124 LYS A O 1
ATOM 896 N N . HIS A 1 125 ? -2.098 4.713 18.026 1.00 98.00 125 HIS A N 1
ATOM 897 C CA . HIS A 1 125 ? -3.263 4.710 18.903 1.00 98.00 125 HIS A CA 1
ATOM 898 C C . HIS A 1 125 ? -3.337 3.384 19.655 1.00 98.00 125 HIS A C 1
ATOM 900 O O . HIS A 1 125 ? -3.544 2.336 19.044 1.00 98.00 125 HIS A O 1
ATOM 906 N N . GLY A 1 126 ? -3.099 3.413 20.967 1.00 97.81 126 GLY A N 1
ATOM 907 C CA . GLY A 1 126 ? -3.078 2.204 21.790 1.00 97.81 126 GLY A CA 1
ATOM 908 C C . GLY A 1 126 ? -4.483 1.775 22.188 1.00 97.81 126 GLY A C 1
ATOM 909 O O . GLY A 1 126 ? -5.261 2.599 22.669 1.00 97.81 126 GLY A O 1
ATOM 910 N N . PHE A 1 127 ? -4.803 0.491 22.034 1.00 98.50 127 PHE A N 1
ATOM 911 C CA . PHE A 1 127 ? -6.034 -0.074 22.588 1.00 98.50 127 PHE A CA 1
ATOM 912 C C . PHE A 1 127 ? -5.898 -0.207 24.107 1.00 98.50 127 PHE A C 1
ATOM 914 O O . PHE A 1 127 ? -4.958 -0.832 24.597 1.00 98.50 127 PHE A O 1
ATOM 921 N N . THR A 1 128 ? -6.839 0.353 24.870 1.00 98.06 128 THR A N 1
ATOM 922 C CA . THR A 1 128 ? -6.764 0.334 26.344 1.00 98.06 128 THR A CA 1
ATOM 923 C C . THR A 1 128 ? -7.117 -1.021 26.950 1.00 98.06 128 THR A C 1
ATOM 925 O O . THR A 1 128 ? -6.806 -1.276 28.113 1.00 98.06 128 THR A O 1
ATOM 928 N N . SER A 1 129 ? -7.760 -1.908 26.183 1.00 97.75 129 SER A N 1
ATOM 929 C CA . SER A 1 129 ? -8.049 -3.278 26.603 1.00 97.75 129 SER A CA 1
ATOM 930 C C . SER A 1 129 ? -8.307 -4.214 25.421 1.00 97.75 129 SER A C 1
ATOM 932 O O . SER A 1 129 ? -8.708 -3.786 24.336 1.00 97.75 129 SER A O 1
ATOM 934 N N . ALA A 1 130 ? -8.165 -5.521 25.663 1.00 97.56 130 ALA A N 1
ATOM 935 C CA . ALA A 1 130 ? -8.561 -6.553 24.707 1.00 97.56 130 ALA A CA 1
ATOM 936 C C . ALA A 1 130 ? -10.059 -6.486 24.364 1.00 97.56 130 ALA A C 1
ATOM 938 O O . ALA A 1 130 ? -10.428 -6.740 23.224 1.00 97.56 130 ALA A O 1
ATOM 939 N N . ALA A 1 131 ? -10.909 -6.090 25.320 1.00 98.12 131 ALA A N 1
ATOM 940 C CA . ALA A 1 131 ? -12.346 -5.947 25.099 1.00 98.12 131 ALA A CA 1
ATOM 941 C C . ALA A 1 131 ? -12.675 -4.823 24.104 1.00 98.12 131 ALA A C 1
ATOM 943 O O . ALA A 1 131 ? -13.573 -4.987 23.283 1.00 98.12 131 ALA A O 1
ATOM 944 N N . VAL A 1 132 ? -11.936 -3.706 24.139 1.00 98.50 132 VAL A N 1
ATOM 945 C CA . VAL A 1 132 ? -12.080 -2.635 23.138 1.00 98.50 132 VAL A CA 1
ATOM 946 C C . VAL A 1 132 ? -11.606 -3.120 21.770 1.00 98.50 132 VAL A C 1
ATOM 948 O O . VAL A 1 132 ? -12.321 -2.953 20.788 1.00 98.50 132 VAL A O 1
ATOM 951 N N . PHE A 1 133 ? -10.450 -3.785 21.720 1.00 98.56 133 PHE A N 1
ATOM 952 C CA . PHE A 1 133 ? -9.887 -4.339 20.489 1.00 98.56 133 PHE A CA 1
ATOM 953 C C . PHE A 1 133 ? -10.844 -5.318 19.789 1.00 98.56 133 PHE A C 1
ATOM 955 O O . PHE A 1 133 ? -11.197 -5.116 18.629 1.00 98.56 133 PHE A O 1
ATOM 962 N N . THR A 1 134 ? -11.332 -6.339 20.501 1.00 98.12 134 THR A N 1
ATOM 963 C CA . THR A 1 134 ? -12.282 -7.310 19.935 1.00 98.12 134 THR A CA 1
ATOM 964 C C . THR A 1 134 ? -13.679 -6.726 19.757 1.00 98.12 134 THR A C 1
ATOM 966 O O . THR A 1 134 ? -14.428 -7.184 18.902 1.00 98.12 134 THR A O 1
ATOM 969 N N . GLY A 1 135 ? -14.055 -5.726 20.560 1.00 98.12 135 GLY A N 1
ATOM 970 C CA . GLY A 1 135 ? -15.336 -5.028 20.445 1.00 98.12 135 GLY A CA 1
ATOM 971 C C . GLY A 1 135 ? -15.457 -4.215 19.153 1.00 98.12 135 GLY A C 1
ATOM 972 O O . GLY A 1 135 ? -16.540 -4.158 18.584 1.00 98.12 135 GLY A O 1
ATOM 973 N N . LEU A 1 136 ? -14.337 -3.688 18.650 1.00 98.31 136 LEU A N 1
ATOM 974 C CA . LEU A 1 136 ? -14.206 -3.109 17.306 1.00 98.31 136 LEU A CA 1
ATOM 975 C C . LEU A 1 136 ? -14.035 -4.189 16.212 1.00 98.31 136 LEU A C 1
ATOM 977 O O . LEU A 1 136 ? -13.771 -3.895 15.059 1.00 98.31 136 LEU A O 1
ATOM 981 N N . GLY A 1 137 ? -14.157 -5.475 16.546 1.00 97.94 137 GLY A N 1
ATOM 982 C CA . GLY A 1 137 ? -14.087 -6.565 15.570 1.00 97.94 137 GLY A CA 1
ATOM 983 C C . GLY A 1 137 ? -12.681 -6.914 15.078 1.00 97.94 137 GLY A C 1
ATOM 984 O O . GLY A 1 137 ? -12.552 -7.790 14.223 1.00 97.94 137 GLY A O 1
ATOM 985 N N . PHE A 1 138 ? -11.624 -6.293 15.612 1.00 98.31 138 PHE A N 1
ATOM 986 C CA . PHE A 1 138 ? -10.254 -6.652 15.258 1.00 98.31 138 PHE A CA 1
ATOM 987 C C . PHE A 1 138 ? -9.860 -8.038 15.792 1.00 98.31 138 PHE A C 1
ATOM 989 O O . PHE A 1 138 ? -10.366 -8.522 16.808 1.00 98.31 138 PHE A O 1
ATOM 996 N N . SER A 1 139 ? -8.900 -8.668 15.109 1.00 97.69 139 SER A N 1
ATOM 997 C CA . SER A 1 139 ? -8.374 -9.994 15.442 1.00 97.69 139 SER A CA 1
ATOM 998 C C . SER A 1 139 ? -6.887 -9.936 15.774 1.00 97.69 139 SER A C 1
ATOM 1000 O O . SER A 1 139 ? -6.101 -9.342 15.036 1.00 97.69 139 SER A O 1
ATOM 1002 N N . PHE A 1 140 ? -6.478 -10.617 16.852 1.00 96.62 140 PHE A N 1
ATOM 1003 C CA . PHE A 1 140 ? -5.066 -10.720 17.236 1.00 96.62 140 PHE A CA 1
ATOM 1004 C C . PHE A 1 140 ? -4.226 -11.452 16.181 1.00 96.62 140 PHE A C 1
ATOM 1006 O O . PHE A 1 140 ? -3.018 -11.249 16.130 1.00 96.62 140 PHE A O 1
ATOM 1013 N N . ALA A 1 141 ? -4.856 -12.254 15.313 1.00 95.88 141 ALA A N 1
ATOM 1014 C CA . ALA A 1 141 ? -4.182 -12.908 14.192 1.00 95.88 141 ALA A CA 1
ATOM 1015 C C . ALA A 1 141 ? -3.632 -11.908 13.158 1.00 95.88 141 ALA A C 1
ATOM 1017 O O . ALA A 1 141 ? -2.682 -12.231 12.454 1.00 95.88 141 ALA A O 1
ATOM 1018 N N . ASN A 1 142 ? -4.194 -10.697 13.107 1.00 94.75 142 ASN A N 1
ATOM 1019 C CA . ASN A 1 142 ? -3.786 -9.636 12.184 1.00 94.75 142 ASN A CA 1
ATOM 1020 C C . ASN A 1 142 ? -2.813 -8.638 12.835 1.00 94.75 142 ASN A C 1
ATOM 1022 O O . ASN A 1 142 ? -2.462 -7.626 12.235 1.00 94.75 142 ASN A O 1
ATOM 1026 N N . VAL A 1 143 ? -2.404 -8.873 14.088 1.00 95.75 143 VAL A N 1
ATOM 1027 C CA . VAL A 1 143 ? -1.482 -7.983 14.797 1.00 95.75 143 VAL A CA 1
ATOM 1028 C C . VAL A 1 143 ? -0.049 -8.364 14.457 1.00 95.75 143 VAL A C 1
ATOM 1030 O O . VAL A 1 143 ? 0.433 -9.449 14.784 1.00 95.75 143 VAL A O 1
ATOM 1033 N N . MET A 1 144 ? 0.669 -7.431 13.847 1.00 90.94 144 MET A N 1
ATOM 1034 C CA . MET A 1 144 ? 2.063 -7.622 13.481 1.00 90.94 144 MET A CA 1
ATOM 1035 C C . MET A 1 144 ? 2.966 -7.450 14.700 1.00 90.94 144 MET A C 1
ATOM 1037 O O . MET A 1 144 ? 2.894 -6.456 15.414 1.00 90.94 144 MET A O 1
ATOM 1041 N N . SER A 1 145 ? 3.902 -8.374 14.905 1.00 85.75 145 SER A N 1
ATOM 1042 C CA . SER A 1 145 ? 4.967 -8.223 15.916 1.00 85.75 145 SER A CA 1
ATOM 1043 C C . SER A 1 145 ? 6.226 -7.555 15.340 1.00 85.75 145 SER A C 1
ATOM 1045 O O . SER A 1 145 ? 7.344 -7.821 15.778 1.00 85.75 145 SER A O 1
ATOM 1047 N N . ALA A 1 146 ? 6.069 -6.742 14.290 1.00 68.75 146 ALA A N 1
ATOM 1048 C CA . ALA A 1 146 ? 7.175 -6.281 13.464 1.00 68.75 146 ALA A CA 1
ATOM 1049 C C . ALA A 1 146 ? 7.585 -4.831 13.768 1.00 68.75 146 ALA A C 1
ATOM 1051 O O . ALA A 1 146 ? 6.968 -3.879 13.299 1.00 68.75 146 ALA A O 1
ATOM 1052 N N . GLY A 1 147 ? 8.718 -4.687 14.458 1.00 72.00 147 GLY A N 1
ATOM 1053 C CA . GLY A 1 147 ? 9.430 -3.420 14.635 1.00 72.00 147 GLY A CA 1
ATOM 1054 C C . GLY A 1 147 ? 8.942 -2.558 15.804 1.00 72.00 147 GLY A C 1
ATOM 1055 O O . GLY A 1 147 ? 7.903 -2.800 16.399 1.00 72.00 147 GLY A O 1
ATOM 1056 N N . SER A 1 148 ? 9.749 -1.553 16.149 1.00 84.62 148 SER A N 1
ATOM 1057 C CA . SER A 1 148 ? 9.445 -0.580 17.205 1.00 84.62 148 SER A CA 1
ATOM 1058 C C . SER A 1 148 ? 8.621 0.578 16.646 1.00 84.62 148 SER A C 1
ATOM 1060 O O . SER A 1 148 ? 8.968 1.119 15.591 1.00 84.62 148 SER A O 1
ATOM 1062 N N . LEU A 1 149 ? 7.603 1.025 17.388 1.00 91.69 149 LEU A N 1
ATOM 1063 C CA . LEU A 1 149 ? 6.854 2.248 17.084 1.00 91.69 149 LEU A CA 1
ATOM 1064 C C . LEU A 1 149 ? 7.379 3.468 17.860 1.00 91.69 149 LEU A C 1
ATOM 1066 O O . LEU A 1 149 ? 6.655 4.445 18.063 1.00 91.69 149 LEU A O 1
ATOM 1070 N N . SER A 1 150 ? 8.623 3.439 18.346 1.00 89.62 150 SER A N 1
ATOM 1071 C CA . SER A 1 150 ? 9.194 4.516 19.170 1.00 89.62 150 SER A CA 1
ATOM 1072 C C . SER A 1 150 ? 9.315 5.864 18.450 1.00 89.62 150 SER A C 1
ATOM 1074 O O . SER A 1 150 ? 9.346 6.896 19.111 1.00 89.62 150 SER A O 1
ATOM 1076 N N . SER A 1 151 ? 9.394 5.871 17.115 1.00 89.75 151 SER A N 1
ATOM 1077 C CA . SER A 1 151 ? 9.452 7.090 16.292 1.00 89.75 151 SER A CA 1
ATOM 1078 C C . SER A 1 151 ? 8.091 7.536 15.746 1.00 89.75 151 SER A C 1
ATOM 1080 O O . SER A 1 151 ? 8.026 8.544 15.043 1.00 89.75 151 SER A O 1
ATOM 1082 N N . VAL A 1 152 ? 7.009 6.813 16.061 1.00 93.94 152 VAL A N 1
ATOM 1083 C CA . VAL A 1 152 ? 5.642 7.229 15.729 1.00 93.94 152 VAL A CA 1
ATOM 1084 C C . VAL A 1 152 ? 5.123 8.143 16.844 1.00 93.94 152 VAL A C 1
ATOM 1086 O O . VAL A 1 152 ? 5.112 7.720 18.007 1.00 93.94 152 VAL A O 1
ATOM 1089 N N . PRO A 1 153 ? 4.670 9.370 16.534 1.00 95.75 153 PRO A N 1
ATOM 1090 C CA . PRO A 1 153 ? 3.989 10.218 17.508 1.00 95.75 153 PRO A CA 1
ATOM 1091 C C . PRO A 1 153 ? 2.764 9.520 18.115 1.00 95.75 153 PRO A C 1
ATOM 1093 O O . PRO A 1 153 ? 2.065 8.771 17.434 1.00 95.75 153 PRO A O 1
ATOM 1096 N N . ALA A 1 154 ? 2.492 9.761 19.397 1.00 96.62 154 ALA A N 1
ATOM 1097 C CA . ALA A 1 154 ? 1.312 9.214 20.060 1.00 96.62 154 ALA A CA 1
ATOM 1098 C C . ALA A 1 154 ? 0.054 10.015 19.687 1.00 96.62 154 ALA A C 1
ATOM 1100 O O . ALA A 1 154 ? 0.057 11.244 19.760 1.00 96.62 154 ALA A O 1
ATOM 1101 N N . GLY A 1 155 ? -1.006 9.3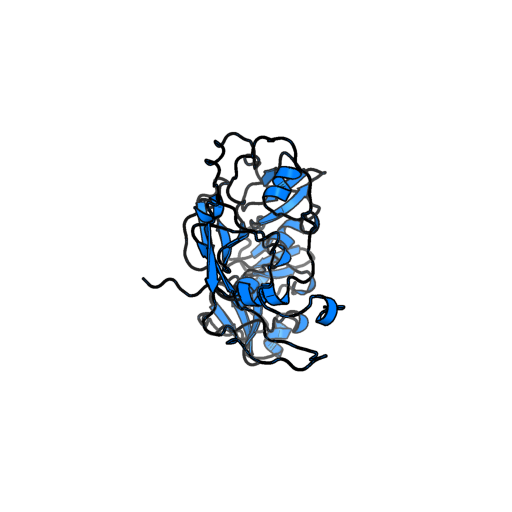05 19.306 1.00 97.12 155 GLY A N 1
ATOM 1102 C CA . GLY A 1 155 ? -2.356 9.838 19.152 1.00 97.12 155 GLY A CA 1
ATOM 1103 C C . GLY A 1 155 ? -3.221 9.549 20.383 1.00 97.12 155 GLY A C 1
ATOM 1104 O O . GLY A 1 155 ? -2.735 9.084 21.415 1.00 97.12 155 GLY A O 1
ATOM 1105 N 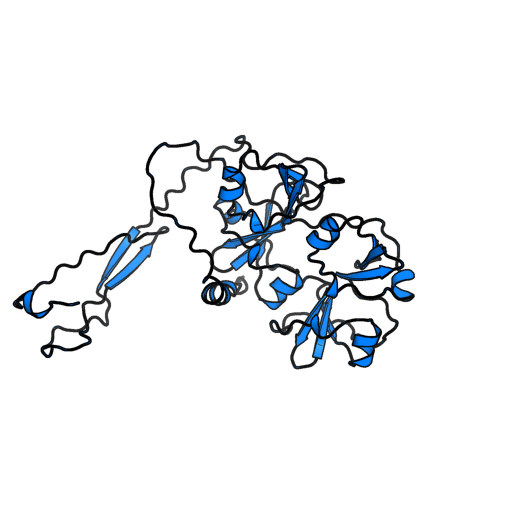N . ALA A 1 156 ? -4.525 9.814 20.276 1.00 97.62 156 ALA A N 1
ATOM 1106 C CA . ALA A 1 156 ? -5.487 9.436 21.312 1.00 97.62 156 ALA A CA 1
ATOM 1107 C C . ALA A 1 156 ? -5.600 7.905 21.433 1.00 97.62 156 ALA A C 1
ATOM 1109 O O . ALA A 1 156 ? -5.557 7.196 20.427 1.00 97.62 156 ALA A O 1
ATOM 1110 N N . ASN A 1 157 ? -5.768 7.400 22.656 1.00 98.12 157 ASN A N 1
ATOM 1111 C CA . ASN A 1 157 ? -5.993 5.974 22.886 1.00 98.12 157 ASN A CA 1
ATOM 1112 C C . ASN A 1 157 ? -7.366 5.531 22.361 1.00 98.12 157 ASN A C 1
ATOM 1114 O O . ASN A 1 157 ? -8.306 6.319 22.298 1.00 98.12 157 ASN A O 1
ATOM 1118 N N . LEU A 1 158 ? -7.473 4.245 22.037 1.00 98.19 158 LEU A N 1
ATOM 1119 C CA . LEU A 1 158 ? -8.715 3.582 21.660 1.00 98.19 158 LEU A CA 1
ATOM 1120 C C . LEU A 1 158 ? -9.300 2.906 22.899 1.00 98.19 158 LEU A C 1
ATOM 1122 O O . LEU A 1 158 ? -8.820 1.857 23.333 1.00 98.19 158 LEU A O 1
ATOM 1126 N N . ASP A 1 159 ? -10.322 3.526 23.483 1.00 98.06 159 ASP A N 1
ATOM 1127 C CA . ASP A 1 159 ? -10.956 3.103 24.737 1.00 98.06 159 ASP A CA 1
ATOM 1128 C C . ASP A 1 159 ? -12.459 2.813 24.625 1.00 98.06 159 ASP A C 1
ATOM 1130 O O . ASP A 1 159 ? -13.082 2.376 25.594 1.00 98.06 159 ASP A O 1
ATOM 1134 N N . ASN A 1 160 ? -13.029 2.988 23.434 1.00 97.69 160 ASN A N 1
ATOM 1135 C CA . ASN A 1 160 ? -14.447 2.819 23.164 1.00 97.69 160 ASN A CA 1
ATOM 1136 C C . ASN A 1 160 ? -14.666 1.794 22.043 1.00 97.69 160 ASN A C 1
ATOM 1138 O O . ASN A 1 160 ? -14.315 2.034 20.890 1.00 97.69 160 ASN A O 1
ATOM 1142 N N . SER A 1 161 ? -15.309 0.671 22.371 1.00 97.56 161 SER A N 1
ATOM 1143 C CA . SER A 1 161 ? -15.618 -0.408 21.421 1.00 97.56 161 SER A CA 1
ATOM 1144 C C . SER A 1 161 ? -16.684 -0.054 20.377 1.00 97.56 161 SER A C 1
ATOM 1146 O O . SER A 1 161 ? -16.940 -0.840 19.474 1.00 97.56 161 SER A O 1
ATOM 1148 N N . SER A 1 162 ? -17.339 1.099 20.513 1.00 97.19 162 SER A N 1
ATOM 1149 C CA . SER A 1 162 ? -18.364 1.602 19.588 1.00 97.19 162 SER A CA 1
ATOM 1150 C C . SER A 1 162 ? -17.930 2.877 18.855 1.00 97.19 162 SER A C 1
ATOM 1152 O O . SER A 1 162 ? -18.754 3.509 18.195 1.00 97.19 162 SER A O 1
ATOM 1154 N N . ALA A 1 163 ? -16.668 3.296 19.002 1.00 97.50 163 ALA A N 1
ATOM 1155 C CA . ALA A 1 163 ? -16.120 4.410 18.235 1.00 97.50 163 ALA A CA 1
ATOM 1156 C C . ALA A 1 163 ? -16.004 4.044 16.748 1.00 97.50 163 ALA A C 1
ATOM 1158 O O . ALA A 1 163 ? -15.914 2.868 16.399 1.00 97.50 163 ALA A O 1
ATOM 1159 N N . ALA A 1 164 ? -15.988 5.053 15.875 1.00 98.12 164 ALA A N 1
ATOM 1160 C CA . ALA A 1 164 ? -15.654 4.825 14.474 1.00 98.12 164 ALA A CA 1
ATOM 1161 C C . ALA A 1 164 ? -14.235 4.250 14.384 1.00 98.12 164 ALA A C 1
ATOM 1163 O O . ALA A 1 164 ? -13.343 4.652 15.140 1.00 98.12 164 ALA A O 1
ATOM 1164 N N . HIS A 1 165 ? -14.033 3.319 13.461 1.00 98.56 165 HIS A N 1
ATOM 1165 C CA . HIS A 1 165 ? -12.708 2.816 13.151 1.00 98.56 165 HIS A CA 1
ATOM 1166 C C . HIS A 1 165 ? -11.834 3.948 12.610 1.00 98.56 165 HIS A C 1
ATOM 1168 O O . HIS A 1 165 ? -12.324 4.901 12.006 1.00 98.56 165 HIS A O 1
ATOM 1174 N N . LEU A 1 166 ? -10.524 3.853 12.834 1.00 98.31 166 LEU A N 1
ATOM 1175 C CA . LEU A 1 166 ? -9.588 4.863 12.353 1.00 98.31 166 LEU A CA 1
ATOM 1176 C C . LEU A 1 166 ? -9.305 4.712 10.850 1.00 98.31 166 LEU A C 1
ATOM 1178 O O . LEU A 1 166 ? -9.586 3.669 10.245 1.00 98.31 166 LEU A O 1
ATOM 1182 N N . GLU A 1 167 ? -8.710 5.752 10.263 1.00 97.94 167 GLU A N 1
ATOM 1183 C CA . GLU A 1 167 ? -8.263 5.782 8.869 1.00 97.94 167 GLU A CA 1
ATOM 1184 C C . GLU A 1 167 ? -7.450 4.528 8.499 1.00 97.94 167 GLU A C 1
ATOM 1186 O O . GLU A 1 167 ? -6.634 4.016 9.268 1.00 97.94 167 GLU A O 1
ATOM 1191 N N . GLY A 1 168 ? -7.676 4.026 7.284 1.00 96.50 168 GLY A N 1
ATOM 1192 C CA . GLY A 1 168 ? -7.007 2.842 6.751 1.00 96.50 168 GLY A CA 1
ATOM 1193 C C . GLY A 1 168 ? -7.642 1.520 7.185 1.00 96.50 168 GLY A C 1
ATOM 1194 O O . GLY A 1 168 ? -7.230 0.472 6.694 1.00 96.50 168 GLY A O 1
ATOM 1195 N N . THR A 1 169 ? -8.659 1.547 8.052 1.00 98.31 169 THR A N 1
ATOM 1196 C CA . THR A 1 169 ? -9.457 0.354 8.365 1.00 98.31 169 THR A CA 1
ATOM 1197 C C . THR A 1 169 ? -10.404 0.030 7.211 1.00 98.31 169 THR A C 1
ATOM 1199 O O . THR A 1 169 ? -11.047 0.925 6.654 1.00 98.31 169 THR A O 1
ATOM 1202 N N . PHE A 1 170 ? -10.525 -1.255 6.877 1.00 98.50 170 PHE A N 1
ATOM 1203 C CA . PHE A 1 170 ? -11.556 -1.752 5.971 1.00 98.50 170 PHE A CA 1
ATOM 1204 C C . PHE A 1 170 ? -12.719 -2.327 6.770 1.00 98.50 170 PHE A C 1
ATOM 1206 O O . PHE A 1 170 ? -12.531 -3.230 7.585 1.00 98.50 170 PHE A O 1
ATOM 1213 N N . VAL A 1 171 ? -13.924 -1.824 6.516 1.00 98.62 171 VAL A N 1
ATOM 1214 C CA . VAL A 1 171 ? -15.144 -2.250 7.204 1.00 98.62 171 VAL A CA 1
ATOM 1215 C C . VAL A 1 171 ? -16.162 -2.803 6.209 1.00 98.62 171 VAL A C 1
ATOM 1217 O O . VAL A 1 171 ? -16.309 -2.289 5.102 1.00 98.62 171 VAL A O 1
ATOM 1220 N N . ASN A 1 172 ? -16.888 -3.848 6.589 1.00 98.50 172 ASN A N 1
ATOM 1221 C CA . ASN A 1 172 ? -17.965 -4.432 5.797 1.00 98.50 172 ASN A CA 1
ATOM 1222 C C . ASN A 1 172 ? -19.323 -3.960 6.321 1.00 98.50 172 ASN A C 1
ATOM 1224 O O . ASN A 1 172 ? -19.642 -4.140 7.498 1.00 98.50 172 ASN A O 1
ATOM 1228 N N . SER A 1 173 ? -20.144 -3.403 5.433 1.00 97.94 173 SER A N 1
ATOM 1229 C CA . SER A 1 173 ? -21.547 -3.106 5.702 1.00 97.94 173 SER A CA 1
ATOM 1230 C C . SER A 1 173 ? -22.424 -3.712 4.613 1.00 97.94 173 SER A C 1
ATOM 1232 O O . SER A 1 173 ? -22.397 -3.271 3.464 1.00 97.94 173 SER A O 1
ATOM 1234 N N . GLY A 1 174 ? -23.195 -4.744 4.967 1.00 94.12 174 GLY A N 1
ATOM 1235 C CA . GLY A 1 174 ? -24.157 -5.367 4.052 1.00 94.12 174 GLY A CA 1
ATOM 1236 C C . GLY A 1 174 ? -23.538 -5.967 2.783 1.00 94.12 174 GLY A C 1
ATOM 1237 O O . GLY A 1 174 ? -24.222 -6.049 1.770 1.00 94.12 174 GLY A O 1
ATOM 1238 N N . GLY A 1 175 ? -22.259 -6.358 2.821 1.00 94.19 175 GLY A N 1
ATOM 1239 C CA . GLY A 1 175 ? -21.514 -6.877 1.669 1.00 94.19 175 GLY A CA 1
ATOM 1240 C C . GLY A 1 175 ? -20.673 -5.826 0.940 1.00 94.19 175 GLY A C 1
ATOM 1241 O O . GLY A 1 175 ? -19.778 -6.193 0.184 1.00 94.19 175 GLY A O 1
ATOM 1242 N N . THR A 1 176 ? -20.897 -4.536 1.197 1.00 97.19 176 THR A N 1
ATOM 1243 C CA . THR A 1 176 ? -20.055 -3.464 0.661 1.00 97.19 176 THR A CA 1
ATOM 1244 C C . THR A 1 176 ? -18.854 -3.250 1.569 1.00 97.19 176 THR A C 1
ATOM 1246 O O . THR A 1 176 ? -19.010 -2.989 2.765 1.00 97.19 176 THR A O 1
ATOM 1249 N N . ILE A 1 177 ? -17.655 -3.315 0.991 1.00 98.56 177 ILE A N 1
ATOM 1250 C CA . ILE A 1 177 ? -16.423 -2.944 1.683 1.00 98.56 177 ILE A CA 1
ATOM 1251 C C . ILE A 1 177 ? -16.236 -1.435 1.601 1.00 98.56 177 ILE A C 1
ATOM 1253 O O . ILE A 1 177 ? -16.332 -0.839 0.530 1.00 98.56 177 ILE A O 1
ATOM 1257 N N . TRP A 1 178 ? -15.948 -0.828 2.742 1.00 98.50 178 TRP A N 1
ATOM 1258 C CA . TRP A 1 178 ? -15.626 0.581 2.878 1.00 98.50 178 TRP A CA 1
ATOM 1259 C C . TRP A 1 178 ? -14.216 0.721 3.428 1.00 98.50 178 TRP A C 1
ATOM 1261 O O . TRP A 1 178 ? -13.847 0.038 4.379 1.00 98.50 178 TRP A O 1
ATOM 1271 N N . ARG A 1 179 ? -13.439 1.635 2.858 1.00 98.00 179 ARG A N 1
ATOM 1272 C CA . ARG A 1 179 ? -12.183 2.108 3.434 1.00 98.00 179 ARG A CA 1
ATOM 1273 C C . ARG A 1 179 ? -12.474 3.369 4.237 1.00 98.00 179 ARG A C 1
ATOM 1275 O O . ARG A 1 179 ? -13.041 4.318 3.693 1.00 98.00 179 ARG A O 1
ATOM 1282 N N . ILE A 1 180 ? -12.084 3.391 5.506 1.00 98.44 180 ILE A N 1
ATOM 1283 C CA . ILE A 1 180 ? -12.160 4.608 6.315 1.00 98.44 180 ILE A CA 1
ATOM 1284 C C . ILE A 1 180 ? -11.042 5.559 5.883 1.00 98.44 180 ILE A C 1
ATOM 1286 O O . ILE A 1 180 ? -9.873 5.168 5.816 1.00 98.44 180 ILE A O 1
ATOM 1290 N N . SER A 1 181 ? -11.406 6.796 5.561 1.00 96.88 181 SER A N 1
ATOM 1291 C CA . SER A 1 181 ? -10.477 7.876 5.229 1.00 96.88 181 SER A CA 1
ATOM 1292 C C . SER A 1 181 ? -10.299 8.810 6.432 1.00 96.88 181 SER A C 1
ATOM 1294 O O . SER A 1 181 ? -10.908 8.618 7.483 1.00 96.88 181 SER A O 1
ATOM 1296 N N . ALA A 1 182 ? -9.465 9.841 6.289 1.00 95.06 182 ALA A N 1
ATOM 1297 C CA . ALA A 1 182 ? -9.272 10.837 7.341 1.00 95.06 182 ALA A CA 1
ATOM 1298 C C . ALA A 1 182 ? -10.547 11.656 7.635 1.00 95.06 182 ALA A C 1
ATOM 1300 O O . ALA A 1 182 ? -10.681 12.217 8.721 1.00 95.06 182 ALA A O 1
ATOM 1301 N N . THR A 1 183 ? -11.468 11.752 6.671 1.00 95.50 183 THR A N 1
ATOM 1302 C CA . THR A 1 183 ? -12.642 12.640 6.731 1.00 95.50 183 THR A CA 1
ATOM 1303 C C . THR A 1 183 ? -13.980 11.918 6.571 1.00 95.50 183 THR A C 1
ATOM 1305 O O . THR A 1 183 ? -15.031 12.524 6.795 1.00 95.50 183 THR A O 1
ATOM 1308 N N . GLY A 1 184 ? -13.970 10.627 6.243 1.00 97.81 184 GLY A N 1
ATOM 1309 C CA . GLY A 1 184 ? -15.182 9.907 5.898 1.00 97.81 184 GLY A CA 1
ATOM 1310 C C . GLY A 1 184 ? -14.953 8.429 5.607 1.00 97.81 184 GLY A C 1
ATOM 1311 O O . GLY A 1 184 ? -14.078 7.773 6.174 1.00 97.81 184 GLY A O 1
ATOM 1312 N N . ARG A 1 185 ? -15.775 7.888 4.711 1.00 98.19 185 ARG A N 1
ATOM 1313 C CA . ARG A 1 185 ? -15.649 6.526 4.193 1.00 98.19 185 ARG A CA 1
ATOM 1314 C C . ARG A 1 185 ? -15.798 6.501 2.680 1.00 98.19 185 ARG A C 1
ATOM 1316 O O . ARG A 1 185 ? -16.639 7.196 2.110 1.00 98.19 185 ARG A O 1
ATOM 1323 N N . GLN A 1 186 ? -15.018 5.631 2.055 1.00 98.38 186 GLN A N 1
ATOM 1324 C CA . GLN A 1 186 ? -14.980 5.435 0.613 1.00 98.38 186 GLN A CA 1
ATOM 1325 C C . GLN A 1 186 ? -15.379 3.996 0.285 1.00 98.38 186 GLN A C 1
ATOM 1327 O O . GLN A 1 186 ? -14.806 3.056 0.835 1.00 98.38 186 GLN A O 1
ATOM 1332 N N . GLY A 1 187 ? -16.366 3.806 -0.587 1.00 97.94 187 GLY A N 1
ATOM 1333 C CA . GLY A 1 187 ? -16.781 2.481 -1.043 1.00 97.94 187 GLY A CA 1
ATOM 1334 C C . GLY A 1 187 ? -15.691 1.859 -1.910 1.00 97.94 187 GLY A C 1
ATOM 1335 O O . GLY A 1 187 ? -15.151 2.524 -2.785 1.00 97.94 187 GLY A O 1
ATOM 1336 N N . VAL A 1 188 ? -15.342 0.600 -1.681 1.00 97.00 188 VAL A N 1
ATOM 1337 C CA . VAL A 1 188 ? -14.329 -0.107 -2.470 1.00 97.00 188 VAL A CA 1
ATOM 1338 C C . VAL A 1 188 ? -15.036 -0.805 -3.637 1.00 97.00 188 VAL A C 1
ATOM 1340 O O . VAL A 1 188 ? -15.746 -1.785 -3.407 1.00 97.00 188 VAL A O 1
ATOM 1343 N N . PRO A 1 189 ? -14.913 -0.296 -4.880 1.00 94.31 189 PRO A N 1
ATOM 1344 C CA . PRO A 1 189 ? -15.779 -0.708 -5.984 1.00 94.31 189 PRO A CA 1
ATOM 1345 C C . PRO A 1 189 ? -15.394 -2.060 -6.593 1.00 94.31 189 PRO A C 1
ATOM 1347 O O . PRO A 1 189 ? -16.203 -2.654 -7.304 1.00 94.31 189 PRO A O 1
ATOM 1350 N N . SER A 1 190 ? -14.175 -2.543 -6.341 1.00 91.81 190 SER A N 1
ATOM 1351 C CA . SER A 1 190 ? -13.691 -3.820 -6.857 1.00 91.81 190 SER A CA 1
ATOM 1352 C C . SER A 1 190 ? -12.594 -4.424 -5.965 1.00 91.81 190 SER A C 1
ATOM 1354 O O . SER A 1 190 ? -11.958 -3.696 -5.190 1.00 91.81 190 SER A O 1
ATOM 1356 N N . PRO A 1 191 ? -12.335 -5.743 -6.061 1.00 91.38 191 PRO A N 1
ATOM 1357 C CA . PRO A 1 191 ? -11.225 -6.384 -5.361 1.00 91.38 191 PRO A CA 1
ATOM 1358 C C . PRO A 1 191 ? -9.859 -5.788 -5.720 1.00 91.38 191 PRO A C 1
ATOM 1360 O O . PRO A 1 191 ? -8.993 -5.700 -4.864 1.00 91.38 191 PRO A O 1
ATOM 1363 N N . GLU A 1 192 ? -9.649 -5.326 -6.949 1.00 90.50 192 GLU A N 1
ATOM 1364 C CA . GLU A 1 192 ? -8.370 -4.740 -7.368 1.00 90.50 192 GLU A CA 1
ATOM 1365 C C . GLU A 1 192 ? -8.099 -3.418 -6.648 1.00 90.50 192 GLU A C 1
ATOM 1367 O O . GLU A 1 192 ? -6.974 -3.179 -6.209 1.00 90.50 192 GLU A O 1
ATOM 1372 N N . VAL A 1 193 ? -9.131 -2.590 -6.435 1.00 93.44 193 VAL A N 1
ATOM 1373 C CA . VAL A 1 193 ? -8.994 -1.405 -5.580 1.00 93.44 193 VAL A CA 1
ATOM 1374 C C . VAL A 1 193 ? -8.647 -1.835 -4.156 1.00 93.44 193 VAL A C 1
ATOM 1376 O O . VAL A 1 193 ? -7.702 -1.300 -3.581 1.00 93.44 193 VAL A O 1
ATOM 1379 N N . PHE A 1 194 ? -9.331 -2.841 -3.605 1.00 94.88 194 PHE A N 1
ATOM 1380 C CA . PHE A 1 194 ? -9.023 -3.380 -2.275 1.00 94.88 194 PHE A CA 1
ATOM 1381 C C . PHE A 1 194 ? -7.554 -3.822 -2.146 1.00 94.88 194 PHE A C 1
ATOM 1383 O O . PHE A 1 194 ? -6.857 -3.394 -1.223 1.00 94.88 194 PHE A O 1
ATOM 1390 N N . TYR A 1 195 ? -7.065 -4.615 -3.101 1.00 92.00 195 TYR A N 1
ATOM 1391 C CA . TYR A 1 195 ? -5.693 -5.117 -3.123 1.00 92.00 195 TYR A CA 1
ATOM 1392 C C . TYR A 1 195 ? -4.661 -4.017 -3.364 1.00 92.00 195 TYR A C 1
ATOM 1394 O O . TYR A 1 195 ? -3.604 -4.055 -2.744 1.00 92.00 195 TYR A O 1
ATOM 1402 N N . SER A 1 196 ? -4.966 -2.999 -4.179 1.00 91.75 196 SER A N 1
ATOM 1403 C CA . SER A 1 196 ? -4.051 -1.866 -4.388 1.00 91.75 196 SER A CA 1
ATOM 1404 C C . SER A 1 196 ? -3.737 -1.136 -3.078 1.00 91.75 196 SER A C 1
ATOM 1406 O O . SER A 1 196 ? -2.606 -0.726 -2.836 1.00 91.75 196 SER A O 1
ATOM 1408 N N . HIS A 1 197 ? -4.707 -1.050 -2.162 1.00 93.31 197 HIS A N 1
ATOM 1409 C CA . HIS A 1 197 ? -4.506 -0.489 -0.822 1.00 93.31 197 HIS A CA 1
ATOM 1410 C C . HIS A 1 197 ? -3.886 -1.490 0.172 1.00 93.31 197 HIS A C 1
ATOM 1412 O O . HIS A 1 197 ? -3.827 -1.202 1.366 1.00 93.31 197 HIS A O 1
ATOM 1418 N N . GLY A 1 198 ? -3.421 -2.653 -0.295 1.00 91.12 198 GLY A N 1
ATOM 1419 C CA . GLY A 1 198 ? -2.839 -3.721 0.519 1.00 91.12 198 GLY A CA 1
ATOM 1420 C C . GLY A 1 198 ? -3.855 -4.438 1.408 1.00 91.12 198 GLY A C 1
ATOM 1421 O O . GLY A 1 198 ? -3.481 -4.958 2.458 1.00 91.12 198 GLY A O 1
ATOM 1422 N N . GLY A 1 199 ? -5.143 -4.396 1.055 1.00 92.81 199 GLY A N 1
ATOM 1423 C CA . GLY A 1 199 ? -6.213 -5.003 1.838 1.00 92.81 199 GLY A CA 1
ATOM 1424 C C . GLY A 1 199 ? -6.140 -6.530 1.856 1.00 92.81 199 GLY A C 1
ATOM 1425 O O . GLY A 1 199 ? -5.902 -7.175 0.834 1.00 92.81 199 GLY A O 1
ATOM 1426 N N . GLN A 1 200 ? -6.402 -7.120 3.023 1.00 93.25 200 GLN A N 1
ATOM 1427 C CA . GLN A 1 200 ? -6.554 -8.564 3.193 1.00 93.25 200 GLN A CA 1
ATOM 1428 C C . GLN A 1 200 ? -7.933 -8.883 3.767 1.00 93.25 200 GLN A C 1
ATOM 1430 O O . GLN A 1 200 ? -8.378 -8.260 4.727 1.00 93.25 200 GLN A O 1
ATOM 1435 N N . TRP A 1 201 ? -8.624 -9.879 3.206 1.00 94.25 201 TRP A N 1
ATOM 1436 C CA . TRP A 1 201 ? -9.998 -10.204 3.615 1.00 94.25 201 TRP A CA 1
ATOM 1437 C C . TRP A 1 201 ? -10.119 -10.604 5.092 1.00 94.25 201 TRP A C 1
ATOM 1439 O O . TRP A 1 201 ? -11.156 -10.360 5.700 1.00 94.25 201 TRP A O 1
ATOM 1449 N N . GLY A 1 202 ? -9.056 -11.160 5.683 1.00 94.31 202 GLY A N 1
ATOM 1450 C CA . GLY A 1 202 ? -9.003 -11.474 7.114 1.00 94.31 202 GLY A CA 1
ATOM 1451 C C . GLY A 1 202 ? -8.955 -10.247 8.031 1.00 94.31 202 GLY A C 1
ATOM 1452 O O . GLY A 1 202 ? -9.227 -10.377 9.221 1.00 94.31 202 GLY A O 1
ATOM 1453 N N . GLU A 1 203 ? -8.629 -9.066 7.501 1.00 95.38 203 GLU A N 1
ATOM 1454 C CA . GLU A 1 203 ? -8.549 -7.802 8.244 1.00 95.38 203 GLU A CA 1
ATOM 1455 C C . GLU A 1 203 ? -9.817 -6.956 8.148 1.00 95.38 203 GLU A C 1
ATOM 1457 O O . GLU A 1 203 ? -9.944 -5.958 8.856 1.00 95.38 203 GLU A O 1
ATOM 1462 N N . VAL A 1 204 ? -10.749 -7.337 7.274 1.00 98.25 204 VAL A N 1
ATOM 1463 C CA . VAL A 1 204 ? -12.019 -6.635 7.132 1.00 98.25 204 VAL A CA 1
ATOM 1464 C C . VAL A 1 204 ? -12.859 -6.887 8.377 1.00 98.25 204 VAL A C 1
ATOM 1466 O O . VAL A 1 204 ? -13.217 -8.027 8.680 1.00 98.25 204 VAL A O 1
ATOM 1469 N N . VAL A 1 205 ? -13.212 -5.814 9.077 1.00 98.44 205 VAL A N 1
ATOM 1470 C CA . VAL A 1 205 ? -14.055 -5.876 10.277 1.00 98.44 205 VAL A CA 1
ATOM 1471 C C . VAL A 1 205 ? -15.500 -5.501 9.953 1.00 98.44 205 VAL A C 1
ATOM 1473 O O . VAL A 1 205 ? -15.804 -4.976 8.882 1.00 98.44 205 VAL A O 1
ATOM 1476 N N . GLY A 1 206 ? -16.434 -5.793 10.856 1.00 98.50 206 GLY A N 1
ATOM 1477 C CA . GLY A 1 206 ? -17.820 -5.346 10.701 1.00 98.50 206 GLY A CA 1
ATOM 1478 C C . GLY A 1 206 ? -17.939 -3.839 10.931 1.00 98.50 206 GLY A C 1
ATOM 1479 O O . GLY A 1 206 ? -17.435 -3.333 11.929 1.00 98.50 206 GLY A O 1
ATOM 1480 N N . ALA A 1 207 ? -18.629 -3.127 10.038 1.00 98.44 207 ALA A N 1
ATOM 1481 C CA . ALA A 1 207 ? -18.936 -1.716 10.254 1.00 98.44 207 ALA A CA 1
ATOM 1482 C C . ALA A 1 207 ? -19.891 -1.541 11.446 1.00 98.44 207 ALA A C 1
ATOM 1484 O O . ALA A 1 207 ? -20.865 -2.288 11.587 1.00 98.44 207 ALA A O 1
ATOM 1485 N N . ASN A 1 208 ? -19.653 -0.519 12.264 1.00 97.88 208 ASN A N 1
ATOM 1486 C CA . ASN A 1 208 ? -20.531 -0.119 13.359 1.00 97.88 208 ASN A CA 1
ATOM 1487 C C . ASN A 1 208 ? -21.308 1.171 13.028 1.00 97.88 208 ASN A C 1
ATOM 1489 O O . ASN A 1 208 ? -21.140 1.786 11.974 1.00 97.88 208 ASN A O 1
ATOM 1493 N N . SER A 1 209 ? -22.196 1.601 13.928 1.00 97.81 209 SER A N 1
ATOM 1494 C CA . SER A 1 209 ? -23.024 2.794 13.705 1.00 97.81 209 SER A CA 1
ATOM 1495 C C . SER A 1 209 ? -22.221 4.091 13.565 1.00 97.81 209 SER A C 1
ATOM 1497 O O . SER A 1 209 ? -22.690 5.012 12.901 1.00 97.81 209 SER A O 1
ATOM 1499 N N . ALA A 1 210 ? -21.039 4.176 14.182 1.00 98.25 210 ALA A N 1
ATOM 1500 C CA . ALA A 1 210 ? -20.170 5.343 14.092 1.00 98.25 210 ALA A CA 1
ATOM 1501 C C . ALA A 1 210 ? -19.421 5.391 12.750 1.00 98.25 210 ALA A C 1
ATOM 1503 O O . ALA A 1 210 ? -19.287 6.465 12.177 1.00 98.25 210 ALA A O 1
ATOM 1504 N N . ASP A 1 211 ? -19.033 4.250 12.175 1.00 98.44 211 ASP A N 1
ATOM 1505 C CA . ASP A 1 211 ? -18.522 4.214 10.795 1.00 98.44 211 ASP A CA 1
ATOM 1506 C C . ASP A 1 211 ? -19.595 4.659 9.799 1.00 98.44 211 ASP A C 1
ATOM 1508 O O . ASP A 1 211 ? -19.331 5.385 8.838 1.00 98.44 211 ASP A O 1
ATOM 1512 N N . LEU A 1 212 ? -20.837 4.218 10.033 1.00 96.88 212 LEU A N 1
ATOM 1513 C CA . LEU A 1 212 ? -21.977 4.506 9.167 1.00 96.88 212 LEU A CA 1
ATOM 1514 C C . LEU A 1 212 ? -22.474 5.957 9.275 1.00 96.88 212 LEU A C 1
ATOM 1516 O O . LEU A 1 212 ? -23.150 6.429 8.353 1.00 96.88 212 LEU A O 1
ATOM 1520 N N . SER A 1 213 ? -22.086 6.688 10.323 1.00 97.88 213 SER A N 1
ATOM 1521 C CA . SER A 1 213 ? -22.346 8.125 10.452 1.00 97.88 213 SER A CA 1
ATOM 1522 C C . SER A 1 213 ? -21.271 9.010 9.812 1.00 97.88 213 SER A C 1
ATOM 1524 O O . SER A 1 213 ? -21.523 10.199 9.615 1.00 97.88 213 SER A O 1
ATOM 1526 N N . LEU A 1 214 ? -20.112 8.450 9.436 1.00 98.25 214 LEU A N 1
ATOM 1527 C CA . LEU A 1 214 ? -19.088 9.170 8.675 1.00 98.25 214 LEU A CA 1
ATOM 1528 C C . LEU A 1 214 ? -19.621 9.641 7.314 1.00 98.25 214 LEU A C 1
ATOM 1530 O O . LEU A 1 214 ? -20.523 9.030 6.730 1.00 98.25 214 LEU A O 1
ATOM 1534 N N . ALA A 1 215 ? -19.034 10.718 6.789 1.00 98.31 215 ALA A N 1
ATOM 1535 C CA . ALA A 1 215 ? -19.375 11.229 5.469 1.00 98.31 215 ALA A CA 1
ATOM 1536 C C . ALA A 1 215 ? -19.122 10.158 4.395 1.00 98.31 215 ALA A C 1
ATOM 1538 O O . ALA A 1 215 ? -18.080 9.504 4.388 1.00 98.31 215 ALA A O 1
ATOM 1539 N N . ASN A 1 216 ? -20.078 9.976 3.483 1.00 97.81 216 ASN A N 1
ATOM 1540 C CA . ASN A 1 216 ? -19.868 9.152 2.298 1.00 97.81 216 ASN A CA 1
ATOM 1541 C C . ASN A 1 216 ? -19.133 9.987 1.244 1.00 97.81 216 ASN A C 1
ATOM 1543 O O . ASN A 1 216 ? -19.677 10.972 0.748 1.00 97.81 216 ASN A O 1
ATOM 1547 N N . GLU A 1 217 ? -17.914 9.579 0.909 1.00 97.94 217 GLU A N 1
ATOM 1548 C CA . GLU A 1 217 ? -17.018 10.290 -0.008 1.00 97.94 217 GLU A CA 1
ATOM 1549 C C . GLU A 1 217 ? -17.059 9.722 -1.437 1.00 97.94 217 GLU A C 1
ATOM 1551 O O . GLU A 1 217 ? -16.273 10.123 -2.292 1.00 97.94 217 GLU A O 1
ATOM 1556 N N . GLY A 1 218 ? -17.974 8.789 -1.713 1.00 96.56 218 GLY A N 1
ATOM 1557 C CA . GLY A 1 218 ? -18.034 8.064 -2.978 1.00 96.56 218 GLY A CA 1
ATOM 1558 C C . GLY A 1 218 ? -17.121 6.841 -2.977 1.00 96.56 218 GLY A C 1
ATOM 1559 O O . GLY A 1 218 ? -16.950 6.188 -1.948 1.00 96.56 218 GLY A O 1
ATOM 1560 N N . ASN A 1 219 ? -16.568 6.499 -4.141 1.00 95.44 219 ASN A N 1
ATOM 1561 C CA . ASN A 1 219 ? -15.739 5.306 -4.302 1.00 95.44 219 ASN A CA 1
ATOM 1562 C C . ASN A 1 219 ? -14.255 5.614 -4.067 1.00 95.44 219 ASN A C 1
ATOM 1564 O O . ASN A 1 219 ? -13.755 6.656 -4.487 1.00 95.44 219 ASN A O 1
ATOM 1568 N N . ALA A 1 220 ? -13.540 4.676 -3.450 1.00 94.31 220 ALA A N 1
ATOM 1569 C CA . ALA A 1 220 ? -12.089 4.698 -3.379 1.00 94.31 220 ALA A CA 1
ATOM 1570 C C . ALA A 1 220 ? -11.497 4.508 -4.785 1.00 94.31 220 ALA A C 1
ATOM 1572 O O . ALA A 1 220 ? -11.961 3.661 -5.552 1.00 94.31 220 ALA A O 1
ATOM 1573 N N . GLY A 1 221 ? -10.462 5.287 -5.101 1.00 91.38 221 GLY A N 1
ATOM 1574 C CA . GLY A 1 221 ? -9.621 5.075 -6.279 1.00 91.38 221 GLY A CA 1
ATOM 1575 C C . GLY A 1 221 ? -8.528 4.038 -6.023 1.00 91.38 221 GLY A C 1
ATOM 1576 O O . GLY A 1 221 ? -8.304 3.621 -4.881 1.00 91.38 221 GLY A O 1
ATOM 1577 N N . PHE A 1 222 ? -7.827 3.647 -7.085 1.00 91.88 222 PHE A N 1
ATOM 1578 C CA . PHE A 1 222 ? -6.640 2.803 -6.978 1.00 91.88 222 PHE A CA 1
ATOM 1579 C C . PHE A 1 222 ? -5.532 3.509 -6.189 1.00 91.88 222 PHE A C 1
ATOM 1581 O O . PHE A 1 222 ? -5.326 4.716 -6.314 1.00 91.88 222 PHE A O 1
ATOM 1588 N N . ARG A 1 223 ? -4.792 2.744 -5.386 1.00 91.44 223 ARG A N 1
ATOM 1589 C CA . ARG A 1 223 ? -3.473 3.169 -4.916 1.00 91.44 223 ARG A CA 1
ATOM 1590 C C . ARG A 1 223 ? -2.443 2.844 -5.997 1.00 91.44 223 ARG A C 1
ATOM 1592 O O . ARG A 1 223 ? -2.518 1.788 -6.624 1.00 91.44 223 ARG A O 1
ATOM 1599 N N . ALA A 1 224 ? -1.486 3.743 -6.188 1.00 91.69 224 ALA A N 1
ATOM 1600 C CA . ALA A 1 224 ? -0.376 3.531 -7.105 1.00 91.69 224 ALA A CA 1
ATOM 1601 C C . ALA A 1 224 ? 0.497 2.330 -6.695 1.00 91.69 224 ALA A C 1
ATOM 1603 O O . ALA A 1 224 ? 0.596 2.010 -5.508 1.00 91.69 224 ALA A O 1
ATOM 1604 N N . GLY A 1 225 ? 1.150 1.708 -7.679 1.00 91.12 225 GLY A N 1
ATOM 1605 C CA . GLY A 1 225 ? 2.136 0.638 -7.487 1.00 91.12 225 GLY A CA 1
ATOM 1606 C C . GLY A 1 225 ? 1.635 -0.774 -7.799 1.00 91.12 225 GLY A C 1
ATOM 1607 O O . GLY A 1 225 ? 2.423 -1.715 -7.769 1.00 91.12 225 GLY A O 1
ATOM 1608 N N . LEU A 1 226 ? 0.350 -0.948 -8.131 1.00 91.94 226 LEU A N 1
ATOM 1609 C CA . LEU A 1 226 ? -0.202 -2.256 -8.494 1.00 91.94 226 LEU A CA 1
ATOM 1610 C C . LEU A 1 226 ? 0.096 -2.603 -9.964 1.00 91.94 226 LEU A C 1
ATOM 1612 O O . LEU A 1 226 ? -0.058 -1.768 -10.857 1.00 91.94 226 LEU A O 1
ATOM 1616 N N . LEU A 1 227 ? 0.452 -3.861 -10.227 1.00 94.38 227 LEU A N 1
ATOM 1617 C CA . LEU A 1 227 ? 0.568 -4.417 -11.576 1.00 94.38 227 LEU A CA 1
ATOM 1618 C C . LEU A 1 227 ? -0.679 -5.255 -11.889 1.00 94.38 227 LEU A C 1
ATOM 1620 O O . LEU A 1 227 ? -0.968 -6.219 -11.179 1.00 94.38 227 LEU A O 1
ATOM 1624 N N . ILE A 1 228 ? -1.414 -4.905 -12.947 1.00 94.81 228 ILE A N 1
ATOM 1625 C CA . ILE A 1 228 ? -2.662 -5.585 -13.334 1.00 94.81 228 ILE A CA 1
ATOM 1626 C C . ILE A 1 228 ? -2.549 -6.165 -14.742 1.00 94.81 228 ILE A C 1
ATOM 1628 O O . ILE A 1 228 ? -2.189 -5.461 -15.681 1.00 94.81 228 ILE A O 1
ATOM 1632 N N . ASN A 1 229 ? -2.922 -7.432 -14.901 1.00 94.06 229 ASN A N 1
ATOM 1633 C CA . ASN A 1 229 ? -3.215 -8.062 -16.181 1.00 94.06 229 ASN A CA 1
ATOM 1634 C C . ASN A 1 229 ? -4.704 -7.889 -16.508 1.00 94.06 229 ASN A C 1
ATOM 1636 O O . ASN A 1 229 ? -5.550 -8.593 -15.950 1.00 94.06 229 ASN A O 1
ATOM 1640 N N . ASP A 1 230 ? -4.986 -6.973 -17.433 1.00 93.94 230 ASP A N 1
ATOM 1641 C CA . ASP A 1 230 ? -6.320 -6.658 -17.935 1.00 93.94 230 ASP A CA 1
ATOM 1642 C C . ASP A 1 230 ? -6.483 -7.201 -19.355 1.00 93.94 230 ASP A C 1
ATOM 1644 O O . ASP A 1 230 ? -5.913 -6.687 -20.323 1.00 93.94 230 ASP A O 1
ATOM 1648 N N . GLY A 1 231 ? -7.213 -8.312 -19.467 1.00 89.12 231 GLY A N 1
ATOM 1649 C CA . GLY A 1 231 ? -7.520 -8.943 -20.751 1.00 89.12 231 GLY A CA 1
ATOM 1650 C C . GLY A 1 231 ? -6.293 -9.405 -21.548 1.00 89.12 231 GLY A C 1
ATOM 1651 O O . GLY A 1 231 ? -6.365 -9.480 -22.772 1.00 89.12 231 GLY A O 1
ATOM 1652 N N . GLY A 1 232 ? -5.170 -9.700 -20.883 1.00 88.56 232 GLY A N 1
ATOM 1653 C CA . GLY A 1 232 ? -3.913 -10.121 -21.511 1.00 88.56 232 GLY A CA 1
ATOM 1654 C C . GLY A 1 232 ? -2.885 -9.002 -21.686 1.00 88.56 232 GLY A C 1
ATOM 1655 O O . GLY A 1 232 ? -1.760 -9.282 -22.095 1.00 88.56 232 GLY A O 1
ATOM 1656 N N . THR A 1 233 ? -3.236 -7.755 -21.363 1.00 91.75 233 THR A N 1
ATOM 1657 C CA . THR A 1 233 ? -2.294 -6.627 -21.356 1.00 91.75 233 THR A CA 1
ATOM 1658 C C . THR A 1 233 ? -1.929 -6.268 -19.922 1.00 91.75 233 THR A C 1
ATOM 1660 O O . THR A 1 233 ? -2.810 -6.079 -19.086 1.00 91.75 233 THR A O 1
ATOM 1663 N N . ILE A 1 234 ? -0.632 -6.166 -19.630 1.00 94.06 234 ILE A N 1
ATOM 1664 C CA . ILE A 1 234 ? -0.144 -5.790 -18.300 1.00 94.06 234 ILE A CA 1
ATOM 1665 C C . ILE A 1 234 ? -0.010 -4.272 -18.216 1.00 94.06 234 ILE A C 1
ATOM 1667 O O . ILE A 1 234 ? 0.573 -3.638 -19.100 1.00 94.06 234 ILE A O 1
ATOM 1671 N N . PHE A 1 235 ? -0.530 -3.708 -17.131 1.00 94.69 235 PHE A N 1
ATOM 1672 C CA . PHE A 1 235 ? -0.470 -2.291 -16.816 1.00 94.69 235 PHE A CA 1
ATOM 1673 C C . PHE A 1 235 ? 0.163 -2.062 -15.447 1.00 94.69 235 PHE A C 1
ATOM 1675 O O . PHE A 1 235 ? -0.163 -2.756 -14.484 1.00 94.69 235 PHE A O 1
ATOM 1682 N N . ALA A 1 236 ? 1.004 -1.036 -15.357 1.00 93.94 236 ALA A N 1
ATOM 1683 C CA . ALA A 1 236 ? 1.306 -0.384 -14.094 1.00 93.94 236 ALA A CA 1
ATOM 1684 C C . ALA A 1 236 ? 0.189 0.611 -13.773 1.00 93.94 236 ALA A C 1
ATOM 1686 O O . ALA A 1 236 ? -0.141 1.477 -14.592 1.00 93.94 236 ALA A O 1
ATOM 1687 N N . VAL A 1 237 ? -0.405 0.467 -12.594 1.00 93.00 237 VAL A N 1
ATOM 1688 C CA . VAL A 1 237 ? -1.443 1.357 -12.083 1.00 93.00 237 VAL A CA 1
ATOM 1689 C C . VAL A 1 237 ? -0.789 2.456 -11.260 1.00 93.00 237 VAL A C 1
ATOM 1691 O O . VAL A 1 237 ? -0.109 2.186 -10.270 1.00 93.00 237 VAL A O 1
ATOM 1694 N N . THR A 1 238 ? -1.022 3.698 -11.665 1.00 86.69 238 THR A N 1
ATOM 1695 C CA . THR A 1 238 ? -0.729 4.882 -10.853 1.00 86.69 238 THR A CA 1
ATOM 1696 C C . THR A 1 238 ? -1.997 5.292 -10.096 1.00 86.69 238 THR A C 1
ATOM 1698 O O . THR A 1 238 ? -3.032 4.628 -10.182 1.00 86.69 238 THR A O 1
ATOM 1701 N N . SER A 1 239 ? -1.959 6.393 -9.349 1.00 76.00 239 SER A N 1
ATOM 1702 C CA . SER A 1 239 ? -3.134 6.883 -8.612 1.00 76.00 239 SER A CA 1
ATOM 1703 C C . SER A 1 239 ? -4.365 7.180 -9.492 1.00 76.00 239 SER A C 1
ATOM 1705 O O . SER A 1 239 ? -5.497 7.054 -9.023 1.00 76.00 239 SER A O 1
ATOM 1707 N N . SER A 1 240 ? -4.177 7.558 -10.762 1.00 80.06 240 SER A N 1
ATOM 1708 C CA . SER A 1 240 ? -5.280 7.932 -11.668 1.00 80.06 240 SER A CA 1
ATOM 1709 C C . SER A 1 240 ? -5.160 7.389 -13.093 1.00 80.06 240 SER A C 1
ATOM 1711 O O . SER A 1 240 ? -6.159 7.349 -13.817 1.00 80.06 240 SER A O 1
ATOM 1713 N N . THR A 1 241 ? -3.974 6.926 -13.492 1.00 89.56 241 THR A N 1
ATOM 1714 C CA . THR A 1 241 ? -3.704 6.427 -14.841 1.00 89.56 241 THR A CA 1
ATOM 1715 C C . THR A 1 241 ? -3.265 4.966 -14.835 1.00 89.56 241 THR A C 1
ATOM 1717 O O . THR A 1 241 ? -2.859 4.401 -13.820 1.00 89.56 241 THR A O 1
ATOM 1720 N N . LYS A 1 242 ? -3.324 4.341 -16.009 1.00 92.38 242 LYS A N 1
ATOM 1721 C CA . LYS A 1 242 ? -2.682 3.058 -16.292 1.00 92.38 242 LYS A CA 1
ATOM 1722 C C . LYS A 1 242 ? -1.653 3.231 -17.399 1.00 92.38 242 LYS A C 1
ATOM 1724 O O . LYS A 1 242 ? -1.939 3.876 -18.410 1.00 92.38 242 LYS A O 1
ATOM 1729 N N . ARG A 1 243 ? -0.475 2.637 -17.231 1.00 91.75 243 ARG A N 1
ATOM 1730 C CA . ARG A 1 243 ? 0.616 2.689 -18.213 1.00 91.75 243 ARG A CA 1
ATOM 1731 C C . ARG A 1 243 ? 0.957 1.279 -18.670 1.00 91.75 243 ARG A C 1
ATOM 1733 O O . ARG A 1 243 ? 1.172 0.400 -17.840 1.00 91.75 243 ARG A O 1
ATOM 1740 N N . GLY A 1 244 ? 0.927 1.047 -19.980 1.00 92.19 244 GLY A N 1
ATOM 1741 C CA . GLY A 1 244 ? 1.180 -0.270 -20.561 1.00 92.19 244 GLY A CA 1
ATOM 1742 C C . GLY A 1 244 ? 2.668 -0.545 -20.757 1.00 92.19 244 GLY A C 1
ATOM 1743 O O . GLY A 1 244 ? 3.459 0.382 -20.933 1.00 92.19 244 GLY A O 1
ATOM 1744 N N . PHE A 1 245 ? 3.023 -1.827 -20.788 1.00 89.75 245 PHE A N 1
ATOM 1745 C CA . PHE A 1 245 ? 4.342 -2.301 -21.210 1.00 89.75 245 PHE A CA 1
ATOM 1746 C C . PHE A 1 245 ? 4.246 -2.802 -22.663 1.00 89.75 245 PHE A C 1
ATOM 1748 O O . PHE A 1 245 ? 3.552 -3.791 -22.909 1.00 89.75 245 PHE A O 1
ATOM 1755 N N . PRO A 1 246 ? 4.911 -2.160 -23.644 1.00 86.69 246 PRO A N 1
ATOM 1756 C CA . PRO A 1 246 ? 4.835 -2.552 -25.053 1.00 86.69 246 PRO A CA 1
ATOM 1757 C C . PRO A 1 246 ? 5.362 -3.963 -25.328 1.00 86.69 246 PRO A C 1
ATOM 1759 O O . PRO A 1 246 ? 4.944 -4.608 -26.289 1.00 86.69 246 PRO A O 1
ATOM 1762 N N . THR A 1 247 ? 6.292 -4.443 -24.499 1.00 83.00 247 THR A N 1
ATOM 1763 C CA . THR A 1 247 ? 6.904 -5.767 -24.617 1.00 83.00 247 THR A CA 1
ATOM 1764 C C . THR A 1 247 ? 7.086 -6.414 -23.246 1.00 83.00 247 THR A C 1
ATOM 1766 O O . THR A 1 247 ? 7.221 -5.736 -22.227 1.00 83.00 247 THR A O 1
ATOM 1769 N N . ALA A 1 248 ? 7.160 -7.748 -23.226 1.00 82.12 248 ALA A N 1
ATOM 1770 C CA . ALA A 1 248 ? 7.530 -8.494 -22.024 1.00 82.12 248 ALA A CA 1
ATOM 1771 C C . ALA A 1 248 ? 8.942 -8.135 -21.530 1.00 82.12 248 ALA A C 1
ATOM 1773 O O . ALA A 1 248 ? 9.163 -8.108 -20.325 1.00 82.12 248 ALA A O 1
ATOM 1774 N N . SER A 1 249 ? 9.867 -7.816 -22.448 1.00 82.62 249 SER A N 1
ATOM 1775 C CA . SER A 1 249 ? 11.216 -7.377 -22.080 1.00 82.62 249 SER A CA 1
ATOM 1776 C C . SER A 1 249 ? 11.182 -6.065 -21.301 1.00 82.62 249 SER A C 1
ATOM 1778 O O . SER A 1 249 ? 11.779 -6.003 -20.241 1.00 82.62 249 SER A O 1
ATOM 1780 N N . CYS A 1 250 ? 10.388 -5.077 -21.737 1.00 84.88 250 CYS A N 1
ATOM 1781 C CA . CYS A 1 250 ? 10.222 -3.817 -21.009 1.00 84.88 250 CYS A CA 1
ATOM 1782 C C . CYS A 1 250 ? 9.778 -4.067 -19.560 1.00 84.88 250 CYS A C 1
ATOM 1784 O O . CYS A 1 250 ? 10.361 -3.518 -18.635 1.00 84.88 250 CYS A O 1
ATOM 1786 N N . PHE A 1 251 ? 8.803 -4.955 -19.344 1.00 86.56 251 PHE A N 1
ATOM 1787 C CA . PHE A 1 251 ? 8.355 -5.324 -17.999 1.00 86.56 251 PHE A CA 1
ATOM 1788 C C . PHE A 1 251 ? 9.479 -5.939 -17.146 1.00 86.56 251 PHE A C 1
ATOM 1790 O O . PHE A 1 251 ? 9.679 -5.533 -16.003 1.00 86.56 251 PHE A O 1
ATOM 1797 N N . THR A 1 252 ? 10.235 -6.892 -17.700 1.00 85.81 252 THR A N 1
ATOM 1798 C CA . THR A 1 252 ? 11.335 -7.546 -16.973 1.00 85.81 252 THR A CA 1
ATOM 1799 C C . THR A 1 252 ? 12.568 -6.659 -16.804 1.00 85.81 252 THR A C 1
ATOM 1801 O O . THR A 1 252 ? 13.326 -6.870 -15.863 1.00 85.81 252 THR A O 1
ATOM 1804 N N . ASP A 1 253 ? 12.764 -5.660 -17.665 1.00 83.62 253 ASP A N 1
ATOM 1805 C CA . ASP A 1 253 ? 13.877 -4.705 -17.591 1.00 83.62 253 ASP A CA 1
ATOM 1806 C C . ASP A 1 253 ? 13.703 -3.726 -16.413 1.00 83.62 253 ASP A C 1
ATOM 1808 O O . ASP A 1 253 ? 14.691 -3.296 -15.820 1.00 83.62 253 ASP A O 1
ATOM 1812 N N . PHE A 1 254 ? 12.460 -3.455 -15.991 1.00 86.25 254 PHE A N 1
ATOM 1813 C CA . PHE A 1 254 ? 12.150 -2.835 -14.690 1.00 86.25 254 PHE A CA 1
ATOM 1814 C C . PHE A 1 254 ? 12.318 -3.806 -13.501 1.00 86.25 254 PHE A C 1
ATOM 1816 O O . PHE A 1 254 ? 12.040 -3.473 -12.356 1.00 86.25 254 PHE A O 1
ATOM 1823 N N . GLY A 1 255 ? 12.727 -5.054 -13.732 1.00 87.00 255 GLY A N 1
ATOM 1824 C CA . GLY A 1 255 ? 12.871 -6.053 -12.672 1.00 87.00 255 GLY A CA 1
ATOM 1825 C C . GLY A 1 255 ? 11.548 -6.553 -12.086 1.00 87.00 255 GLY A C 1
ATOM 1826 O O . GLY A 1 255 ? 11.566 -7.256 -11.075 1.00 87.00 255 GLY A O 1
ATOM 1827 N N . PHE A 1 256 ? 10.407 -6.228 -12.701 1.00 89.50 256 PHE A N 1
ATOM 1828 C CA . PHE A 1 256 ? 9.115 -6.735 -12.257 1.00 89.50 256 PHE A CA 1
ATOM 1829 C C . PHE A 1 256 ? 8.983 -8.245 -12.489 1.00 89.50 256 PHE A C 1
ATOM 1831 O O . PHE A 1 256 ? 9.523 -8.819 -13.437 1.00 89.50 256 PHE A O 1
ATOM 1838 N N . SER A 1 257 ? 8.201 -8.891 -11.623 1.00 88.69 257 SER A N 1
ATOM 1839 C CA . SER A 1 257 ? 7.893 -10.318 -11.702 1.00 88.69 257 SER A CA 1
ATOM 1840 C C . SER A 1 257 ? 6.454 -10.539 -12.149 1.00 88.69 257 SER A C 1
ATOM 1842 O O . SER A 1 257 ? 5.524 -9.982 -11.568 1.00 88.69 257 SER A O 1
ATOM 1844 N N . PHE A 1 258 ? 6.248 -11.427 -13.128 1.00 87.06 258 PHE A N 1
ATOM 1845 C CA . PHE A 1 258 ? 4.903 -11.843 -13.544 1.00 87.06 258 PHE A CA 1
ATOM 1846 C C . PHE A 1 258 ? 4.116 -12.509 -12.404 1.00 87.06 258 PHE A C 1
ATOM 1848 O O . PHE A 1 258 ? 2.890 -12.535 -12.452 1.00 87.06 258 PHE A O 1
ATOM 1855 N N . ALA A 1 259 ? 4.800 -13.019 -11.372 1.00 88.75 259 ALA A N 1
ATOM 1856 C CA . ALA A 1 259 ? 4.160 -13.594 -10.190 1.00 88.75 259 ALA A CA 1
ATOM 1857 C C . ALA A 1 259 ? 3.439 -12.548 -9.322 1.00 88.75 259 ALA A C 1
ATOM 1859 O O . ALA A 1 259 ? 2.521 -12.908 -8.591 1.00 88.75 259 ALA A O 1
ATOM 1860 N N . ASN A 1 260 ? 3.821 -11.272 -9.430 1.00 87.12 260 ASN A N 1
ATOM 1861 C CA . ASN A 1 260 ? 3.233 -10.176 -8.655 1.00 87.12 260 ASN A CA 1
ATOM 1862 C C . ASN A 1 260 ? 2.116 -9.454 -9.429 1.00 87.12 260 ASN A C 1
ATOM 1864 O O . ASN A 1 260 ? 1.566 -8.462 -8.959 1.00 87.12 260 ASN A O 1
ATOM 1868 N N . VAL A 1 261 ? 1.788 -9.923 -10.637 1.00 92.38 261 VAL A N 1
ATOM 1869 C CA . VAL A 1 261 ? 0.749 -9.322 -11.473 1.00 92.38 261 VAL A CA 1
ATOM 1870 C C . VAL A 1 261 ? -0.605 -9.902 -11.086 1.00 92.38 261 VAL A C 1
ATOM 1872 O O . VAL A 1 261 ? -0.842 -11.104 -11.215 1.00 92.38 261 VAL A O 1
ATOM 1875 N N . LEU A 1 262 ? -1.524 -9.040 -10.658 1.00 91.38 262 LEU A N 1
ATOM 1876 C CA . LEU A 1 262 ? -2.898 -9.438 -10.376 1.00 91.38 262 LEU A CA 1
ATOM 1877 C C . LEU A 1 262 ? -3.703 -9.532 -11.670 1.00 91.38 262 LEU A C 1
ATOM 1879 O O . LEU A 1 262 ? -3.633 -8.658 -12.527 1.00 91.38 262 LEU A O 1
ATOM 1883 N N . VAL A 1 263 ? -4.522 -10.569 -11.803 1.00 91.62 263 VAL A 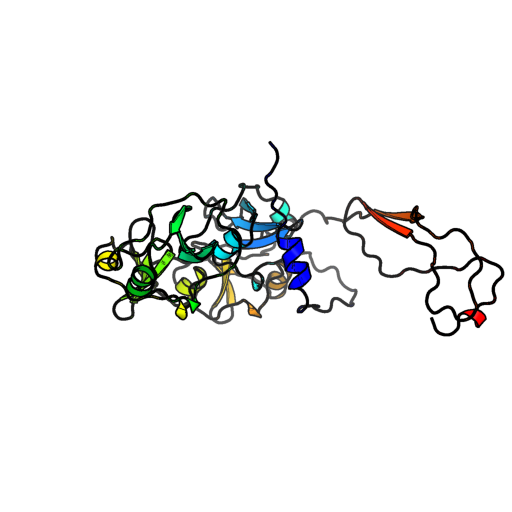N 1
ATOM 1884 C CA . VAL A 1 263 ? -5.526 -10.638 -12.872 1.00 91.62 263 VAL A CA 1
ATOM 1885 C C . VAL A 1 263 ? -6.720 -9.780 -12.466 1.00 91.62 263 VAL A C 1
ATOM 1887 O O . VAL A 1 263 ? -7.263 -9.982 -11.382 1.00 91.62 263 VAL A O 1
ATOM 1890 N N . GLY A 1 264 ? -7.136 -8.846 -13.321 1.00 89.12 264 GLY A N 1
ATOM 1891 C CA . GLY A 1 264 ? -8.241 -7.942 -13.004 1.00 89.12 264 GLY A CA 1
ATOM 1892 C C . GLY A 1 264 ? -8.510 -6.909 -14.092 1.00 89.12 264 GLY A C 1
ATOM 1893 O O . GLY A 1 264 ? -7.906 -6.939 -15.157 1.00 89.12 264 GLY A O 1
ATOM 1894 N N . GLY A 1 265 ? -9.439 -5.993 -13.832 1.00 89.62 265 GLY A N 1
ATOM 1895 C CA . GLY A 1 265 ? -9.776 -4.907 -14.755 1.00 89.62 265 GLY A CA 1
ATOM 1896 C C . GLY A 1 265 ? -9.162 -3.573 -14.339 1.00 89.62 265 GLY A C 1
ATOM 1897 O O . GLY A 1 265 ? -9.079 -3.258 -13.157 1.00 89.62 265 GLY A O 1
ATOM 1898 N N . THR A 1 266 ? -8.815 -2.735 -15.315 1.00 90.44 266 THR A N 1
ATOM 1899 C CA . THR A 1 266 ? -8.342 -1.353 -15.082 1.00 90.44 266 THR A CA 1
ATOM 1900 C C . THR A 1 266 ? -9.420 -0.303 -15.380 1.00 90.44 266 THR A C 1
ATOM 1902 O O . THR A 1 266 ? -9.134 0.851 -15.709 1.00 90.44 266 THR A O 1
ATOM 1905 N N . SER A 1 267 ? -10.691 -0.707 -15.309 1.00 87.81 267 SER A N 1
ATOM 1906 C CA . SER A 1 267 ? -11.829 0.184 -15.551 1.00 87.81 267 SER A CA 1
ATOM 1907 C C . SER A 1 267 ? -11.834 1.336 -14.545 1.00 87.81 267 SER A C 1
ATOM 1909 O O . SER A 1 267 ? -11.697 1.118 -13.346 1.00 87.81 267 SER A O 1
ATOM 1911 N N . GLY A 1 268 ? -12.006 2.565 -15.034 1.00 82.88 268 GLY A N 1
ATOM 1912 C CA . GLY A 1 268 ? -11.971 3.779 -14.210 1.00 82.88 268 GLY A CA 1
ATOM 1913 C C . GLY A 1 268 ? -10.618 4.496 -14.175 1.00 82.88 268 GLY A C 1
ATOM 1914 O O . GLY A 1 268 ? -10.569 5.622 -13.691 1.00 82.88 268 GLY A O 1
ATOM 1915 N N . LEU A 1 269 ? -9.556 3.903 -14.735 1.00 89.00 269 LEU A N 1
ATOM 1916 C CA . LEU A 1 269 ? -8.266 4.569 -14.944 1.00 89.00 269 LEU A CA 1
ATOM 1917 C C . LEU A 1 269 ? -8.181 5.179 -16.347 1.00 89.00 269 LEU A C 1
ATOM 1919 O O . LEU A 1 269 ? -8.619 4.574 -17.332 1.00 89.00 269 LEU A O 1
ATOM 1923 N N . THR A 1 270 ? -7.575 6.359 -16.461 1.00 92.12 270 THR A N 1
ATOM 1924 C CA . THR A 1 270 ? -7.236 6.962 -17.758 1.00 92.12 270 THR A CA 1
ATOM 1925 C C . THR A 1 270 ? -5.969 6.328 -18.335 1.00 92.12 270 THR A C 1
ATOM 1927 O O . THR A 1 270 ? -5.068 5.913 -17.610 1.00 92.12 270 THR A O 1
ATOM 1930 N N . ALA A 1 271 ? -5.880 6.209 -19.660 1.00 90.50 271 ALA A N 1
ATOM 1931 C CA . ALA A 1 271 ? -4.665 5.704 -20.297 1.00 90.50 271 ALA A CA 1
ATOM 1932 C C . ALA A 1 271 ? -3.560 6.772 -20.241 1.00 90.50 271 ALA A C 1
ATOM 1934 O O . ALA A 1 271 ? -3.755 7.881 -20.738 1.00 90.50 271 ALA A O 1
ATOM 1935 N N . GLY A 1 272 ? -2.421 6.431 -19.640 1.00 86.44 272 GLY A N 1
ATOM 1936 C CA . GLY A 1 272 ? -1.188 7.211 -19.722 1.00 86.44 272 GLY A CA 1
ATOM 1937 C C . GLY A 1 272 ? -0.316 6.767 -20.899 1.00 86.44 272 GLY A C 1
ATOM 1938 O O . GLY A 1 272 ? -0.635 5.802 -21.598 1.00 86.44 272 GLY A O 1
ATOM 1939 N N . ALA A 1 273 ? 0.809 7.455 -21.106 1.00 85.44 273 ALA A N 1
ATOM 1940 C CA . ALA A 1 273 ? 1.827 7.002 -22.051 1.00 85.44 273 ALA A CA 1
ATOM 1941 C C . ALA A 1 273 ? 2.357 5.619 -21.642 1.00 85.44 273 ALA A C 1
ATOM 1943 O O . ALA A 1 273 ? 2.483 5.314 -20.449 1.00 85.44 273 ALA A O 1
ATOM 1944 N N . ASN A 1 274 ? 2.679 4.778 -22.624 1.00 87.19 274 ASN A N 1
ATOM 1945 C CA . ASN A 1 274 ? 3.313 3.496 -22.339 1.00 87.19 274 ASN A CA 1
ATOM 1946 C C . ASN A 1 274 ? 4.690 3.713 -21.695 1.00 87.19 274 ASN A C 1
ATOM 1948 O O . ASN A 1 274 ? 5.310 4.765 -21.840 1.00 87.19 274 ASN A O 1
ATOM 1952 N N . LEU A 1 275 ? 5.145 2.724 -20.938 1.00 86.69 275 LEU A N 1
ATOM 1953 C CA . LEU A 1 275 ? 6.520 2.667 -20.449 1.00 86.69 275 LEU A CA 1
ATOM 1954 C C . LEU A 1 275 ? 7.427 2.163 -21.582 1.00 86.69 275 LEU A C 1
ATOM 1956 O O . LEU A 1 275 ? 6.974 1.379 -22.415 1.00 86.69 275 LEU A O 1
ATOM 1960 N N . CYS A 1 276 ? 8.690 2.585 -21.626 1.00 79.00 276 CYS A N 1
ATOM 1961 C CA . CYS A 1 276 ? 9.652 2.161 -22.653 1.00 79.00 276 CYS A CA 1
ATOM 1962 C C . CYS A 1 276 ? 9.237 2.497 -24.105 1.00 79.00 276 CYS A C 1
ATOM 1964 O O . CYS A 1 276 ? 9.553 1.739 -25.026 1.00 79.00 276 CYS A O 1
ATOM 1966 N N . ASP A 1 277 ? 8.515 3.596 -24.353 1.00 65.19 277 ASP A N 1
ATOM 1967 C CA . ASP A 1 277 ? 7.995 3.920 -25.695 1.00 65.19 277 ASP A CA 1
ATOM 1968 C C . ASP A 1 277 ? 9.059 4.425 -26.698 1.00 65.19 277 ASP A C 1
ATOM 1970 O O . ASP A 1 277 ? 8.756 4.663 -27.869 1.00 65.19 277 ASP A O 1
ATOM 1974 N N . GLY A 1 278 ? 10.319 4.543 -26.260 1.00 55.41 278 GLY A N 1
ATOM 1975 C CA . GLY A 1 278 ? 11.462 4.900 -27.100 1.00 55.41 278 GLY A CA 1
ATOM 1976 C C . GLY A 1 278 ? 11.502 6.366 -27.537 1.00 55.41 278 GLY A C 1
ATOM 1977 O O . GLY A 1 278 ? 12.309 6.710 -28.401 1.00 55.41 278 GLY A O 1
ATOM 1978 N N . THR A 1 279 ? 10.655 7.234 -26.975 1.00 46.22 279 THR A N 1
ATOM 1979 C CA . THR A 1 279 ? 10.657 8.674 -27.287 1.00 46.22 279 THR A CA 1
ATOM 1980 C C . THR A 1 279 ? 11.654 9.476 -26.447 1.00 46.22 279 THR A C 1
ATOM 1982 O O . THR A 1 279 ? 12.031 10.589 -26.824 1.00 46.22 279 THR A O 1
ATOM 1985 N N . THR A 1 280 ? 12.150 8.905 -25.351 1.00 44.94 280 THR A N 1
ATOM 1986 C CA . THR A 1 280 ? 13.242 9.449 -24.542 1.00 44.94 280 THR A CA 1
ATOM 1987 C C . THR A 1 280 ? 14.593 8.966 -25.098 1.00 44.94 280 THR A C 1
ATOM 1989 O O . THR A 1 280 ? 14.766 7.769 -25.341 1.00 44.94 280 THR A O 1
ATOM 1992 N N . PRO A 1 281 ? 15.571 9.863 -25.361 1.00 37.28 281 PRO A N 1
ATOM 1993 C CA . PRO A 1 281 ? 16.890 9.446 -25.829 1.00 37.28 281 PRO A CA 1
ATOM 1994 C C . PRO A 1 281 ? 17.482 8.438 -24.840 1.00 37.28 281 PRO A C 1
ATOM 1996 O O . PRO A 1 281 ? 17.395 8.686 -23.633 1.00 37.28 281 PRO A O 1
ATOM 1999 N N . PRO A 1 282 ? 18.097 7.333 -25.307 1.00 40.38 282 PRO A N 1
ATOM 2000 C CA . PRO A 1 282 ? 18.778 6.421 -24.406 1.00 40.38 282 PRO A CA 1
ATOM 2001 C C . PRO A 1 282 ? 19.772 7.239 -23.572 1.00 40.38 282 PRO A C 1
ATOM 2003 O O . PRO A 1 282 ? 20.513 8.052 -24.145 1.00 40.38 282 PRO A O 1
ATOM 2006 N N . PRO A 1 283 ? 19.784 7.087 -22.234 1.00 43.59 283 PRO A N 1
ATOM 2007 C CA . PRO A 1 283 ? 20.818 7.710 -21.431 1.00 43.59 283 PRO A CA 1
ATOM 2008 C C . PRO A 1 283 ? 22.179 7.302 -22.009 1.00 43.59 283 PRO A C 1
ATOM 2010 O O . PRO A 1 283 ? 22.314 6.167 -22.488 1.00 43.59 283 PRO A O 1
ATOM 2013 N N . PRO A 1 284 ? 23.183 8.204 -22.023 1.00 39.41 284 PRO A N 1
ATOM 2014 C CA . PRO A 1 284 ? 24.522 7.826 -22.454 1.00 39.41 284 PRO A CA 1
ATOM 2015 C C . PRO A 1 284 ? 24.898 6.547 -21.705 1.00 39.41 284 PRO A C 1
ATOM 2017 O O . PRO A 1 284 ? 24.608 6.477 -20.506 1.00 39.41 284 PRO A O 1
ATOM 2020 N N . PRO A 1 285 ? 25.461 5.531 -22.388 1.00 39.03 285 PRO A N 1
ATOM 2021 C CA . PRO A 1 285 ? 25.766 4.258 -21.760 1.00 39.03 285 PRO A CA 1
ATOM 2022 C C . PRO A 1 285 ? 26.515 4.548 -20.467 1.00 39.03 285 PRO A C 1
ATOM 2024 O O . PRO A 1 285 ? 27.615 5.105 -20.497 1.00 39.03 285 PRO A O 1
ATOM 2027 N N . VAL A 1 286 ? 25.896 4.233 -19.328 1.00 47.28 286 VAL A N 1
ATOM 2028 C CA . VAL A 1 286 ? 26.599 4.263 -18.055 1.00 47.28 286 VAL A CA 1
ATOM 2029 C C . VAL A 1 286 ? 27.540 3.075 -18.091 1.00 47.28 286 VAL A C 1
ATOM 2031 O O . VAL A 1 286 ? 27.224 1.969 -17.665 1.00 47.28 286 VAL A O 1
ATOM 2034 N N . SER A 1 287 ? 28.712 3.280 -18.684 1.00 47.72 287 SER A N 1
ATOM 2035 C CA . SER A 1 287 ? 29.821 2.383 -18.441 1.00 47.72 287 SER A CA 1
ATOM 2036 C C . SER A 1 287 ? 30.103 2.478 -16.949 1.00 47.72 287 SER A C 1
ATOM 2038 O O . SER A 1 287 ? 30.577 3.512 -16.472 1.00 47.72 287 SER A O 1
ATOM 2040 N N . SER A 1 288 ? 29.796 1.419 -16.206 1.00 54.44 288 SER A N 1
ATOM 2041 C CA . SER A 1 288 ? 30.443 1.203 -14.922 1.00 54.44 288 SER A CA 1
ATOM 2042 C C . SER A 1 288 ? 31.936 1.074 -15.216 1.00 54.44 288 SER A C 1
ATOM 2044 O O . SER A 1 288 ? 32.403 0.030 -15.667 1.00 54.44 288 SER A O 1
ATOM 2046 N N . THR A 1 289 ? 32.697 2.152 -15.040 1.00 54.12 289 THR A N 1
ATOM 2047 C CA . THR A 1 289 ? 34.162 2.132 -15.138 1.00 54.12 289 THR A CA 1
ATOM 2048 C C . THR A 1 289 ? 34.737 1.609 -13.826 1.00 54.12 289 THR A C 1
ATOM 2050 O O . THR A 1 289 ? 35.570 2.261 -13.199 1.00 54.12 289 THR A O 1
ATOM 2053 N N . GLY A 1 290 ? 34.215 0.476 -13.354 1.00 68.88 290 GLY A N 1
ATOM 2054 C CA . GLY A 1 290 ? 34.683 -0.167 -12.140 1.00 68.88 290 GLY A CA 1
ATOM 2055 C C . GLY A 1 290 ? 36.154 -0.532 -12.299 1.00 68.88 290 GLY A C 1
ATOM 2056 O O . GLY A 1 290 ? 36.516 -1.363 -13.130 1.00 68.88 290 GLY A O 1
ATOM 2057 N N . ASN A 1 291 ? 37.018 0.088 -11.504 1.00 82.69 291 ASN A N 1
ATOM 2058 C CA . ASN A 1 291 ? 38.421 -0.280 -11.415 1.00 82.69 291 ASN A CA 1
ATOM 2059 C C . ASN A 1 291 ? 38.605 -1.228 -10.232 1.00 82.69 291 ASN A C 1
ATOM 2061 O O . ASN A 1 291 ? 38.324 -0.867 -9.084 1.00 82.69 291 ASN A O 1
ATOM 2065 N N . LEU A 1 292 ? 39.122 -2.424 -10.513 1.00 86.12 292 LEU A N 1
ATOM 2066 C CA . LEU A 1 292 ? 39.582 -3.352 -9.490 1.00 86.12 292 LEU A CA 1
ATOM 2067 C C . LEU A 1 292 ? 41.011 -2.999 -9.086 1.00 86.12 292 LEU A C 1
ATOM 2069 O O . LEU A 1 292 ? 41.914 -2.967 -9.921 1.00 86.12 292 LEU A O 1
ATOM 2073 N N . THR A 1 293 ? 41.231 -2.800 -7.793 1.00 88.50 293 THR A N 1
ATOM 2074 C CA . THR A 1 293 ? 42.575 -2.818 -7.214 1.00 88.50 293 THR A CA 1
ATOM 2075 C C . THR A 1 293 ? 42.710 -4.029 -6.307 1.00 88.50 293 THR A C 1
ATOM 2077 O O . THR A 1 293 ? 41.797 -4.363 -5.549 1.00 88.50 293 THR A O 1
ATOM 2080 N N . VAL A 1 294 ? 43.855 -4.698 -6.412 1.00 88.38 294 VAL A N 1
ATOM 2081 C CA . VAL A 1 294 ? 44.200 -5.868 -5.607 1.00 88.38 294 VAL A CA 1
ATOM 2082 C C . VAL A 1 294 ? 45.392 -5.496 -4.743 1.00 88.38 294 VAL A C 1
ATOM 2084 O O . VAL A 1 294 ? 46.391 -4.982 -5.245 1.00 88.38 294 VAL A O 1
ATOM 2087 N N . SER A 1 295 ? 45.292 -5.734 -3.441 1.00 89.88 295 SER A N 1
ATOM 2088 C CA . SER A 1 295 ? 46.395 -5.512 -2.504 1.00 89.88 295 SER A CA 1
ATOM 2089 C C . SER A 1 295 ? 46.531 -6.679 -1.537 1.00 89.88 295 SER A C 1
ATOM 2091 O O . SER A 1 295 ? 45.581 -7.424 -1.300 1.00 89.88 295 SER A O 1
ATOM 2093 N N . LEU A 1 296 ? 47.728 -6.853 -0.984 1.00 87.31 296 LEU A N 1
ATOM 2094 C CA . LEU A 1 296 ? 47.976 -7.848 0.050 1.00 87.31 296 LEU A CA 1
ATOM 2095 C C . LEU A 1 296 ? 47.284 -7.412 1.348 1.00 87.31 296 LEU A C 1
ATOM 2097 O O . LEU A 1 296 ? 47.434 -6.266 1.775 1.00 87.31 296 LEU A O 1
ATOM 2101 N N . ALA A 1 297 ? 46.524 -8.308 1.975 1.00 87.44 297 ALA A N 1
ATOM 2102 C CA . ALA A 1 297 ? 45.901 -8.002 3.255 1.00 87.44 297 ALA A CA 1
ATOM 2103 C C . ALA A 1 297 ? 46.954 -7.995 4.376 1.00 87.44 297 ALA A C 1
ATOM 2105 O O . ALA A 1 297 ? 47.869 -8.819 4.389 1.00 87.44 297 ALA A O 1
ATOM 2106 N N . GLY A 1 298 ? 46.828 -7.071 5.334 1.00 84.31 298 GLY A N 1
ATOM 2107 C CA . GLY A 1 298 ? 47.799 -6.919 6.429 1.00 84.31 298 GLY A CA 1
ATOM 2108 C C . GLY A 1 298 ? 47.860 -8.113 7.388 1.00 84.31 298 GLY A C 1
ATOM 2109 O O . GLY A 1 298 ? 48.828 -8.262 8.124 1.00 84.31 298 GLY A O 1
ATOM 2110 N N . ASP A 1 299 ? 46.846 -8.976 7.360 1.00 86.06 299 ASP A N 1
ATOM 2111 C CA . ASP A 1 299 ? 46.745 -10.220 8.122 1.00 86.06 299 ASP A CA 1
ATOM 2112 C C . ASP A 1 299 ? 47.049 -11.465 7.267 1.00 86.06 299 ASP A C 1
ATOM 2114 O O . ASP A 1 299 ? 46.669 -12.588 7.634 1.00 86.06 299 ASP A O 1
ATOM 2118 N N . THR A 1 300 ? 47.710 -11.275 6.118 1.00 83.44 300 THR A N 1
ATOM 2119 C CA . THR A 1 300 ? 48.272 -12.377 5.337 1.00 83.44 300 THR A CA 1
ATOM 2120 C C . THR A 1 300 ? 49.283 -13.147 6.200 1.00 83.44 300 THR A C 1
ATOM 2122 O O . THR A 1 300 ? 50.131 -12.527 6.849 1.00 83.44 300 THR A O 1
ATOM 2125 N N . PRO A 1 301 ? 49.224 -14.490 6.248 1.00 80.56 301 PRO A N 1
ATOM 2126 C CA . PRO A 1 301 ? 50.195 -15.273 7.002 1.00 80.56 301 PRO A CA 1
ATOM 2127 C C . PRO A 1 301 ? 51.623 -15.005 6.509 1.00 80.56 301 PRO A C 1
ATOM 2129 O O . PRO A 1 301 ? 51.887 -15.049 5.306 1.00 80.56 301 PRO A O 1
ATOM 2132 N N . ALA A 1 302 ? 52.549 -14.740 7.433 1.00 73.81 302 ALA A N 1
ATOM 2133 C CA . ALA A 1 302 ? 53.975 -14.756 7.119 1.00 73.81 302 ALA A CA 1
ATOM 2134 C C . ALA A 1 302 ? 54.395 -16.184 6.727 1.00 73.81 302 ALA A C 1
ATOM 2136 O O . ALA A 1 302 ? 53.824 -17.154 7.229 1.00 73.81 302 ALA A O 1
ATOM 2137 N N . ALA A 1 303 ? 55.386 -16.319 5.838 1.00 67.94 303 ALA A N 1
ATOM 2138 C CA . ALA A 1 303 ? 55.880 -17.627 5.411 1.00 67.94 303 ALA A CA 1
ATOM 2139 C C . ALA A 1 303 ? 56.270 -18.487 6.629 1.00 67.94 303 ALA A C 1
ATOM 2141 O O . ALA A 1 303 ? 57.021 -18.040 7.497 1.00 67.94 303 ALA A O 1
ATOM 2142 N N . GLY A 1 304 ? 55.749 -19.713 6.691 1.00 66.25 304 GLY A N 1
ATOM 2143 C CA . GLY A 1 304 ? 55.922 -20.618 7.824 1.00 66.25 304 GLY A CA 1
ATOM 2144 C C . GLY A 1 304 ? 55.913 -22.082 7.397 1.00 66.25 304 GLY A C 1
ATOM 2145 O O . GLY A 1 304 ? 55.527 -22.418 6.277 1.00 66.25 304 GLY A O 1
ATOM 2146 N N . THR A 1 305 ? 56.367 -22.961 8.285 1.00 69.62 305 THR A N 1
ATOM 2147 C CA . THR A 1 305 ? 56.300 -24.409 8.079 1.00 69.62 305 THR A CA 1
ATOM 2148 C C . THR A 1 305 ? 54.870 -24.899 8.286 1.00 69.62 305 THR A C 1
ATOM 2150 O O . THR A 1 305 ? 54.202 -24.539 9.255 1.00 69.62 305 THR A O 1
ATOM 2153 N N . VAL A 1 306 ? 54.395 -25.732 7.365 1.00 66.12 306 VAL A N 1
ATOM 2154 C CA . VAL A 1 306 ? 53.065 -26.346 7.415 1.00 66.12 306 VAL A CA 1
ATOM 2155 C C . VAL A 1 306 ? 53.245 -27.846 7.624 1.00 66.12 306 VAL A C 1
ATOM 2157 O O . VAL A 1 306 ? 54.157 -28.442 7.056 1.00 66.12 306 VAL A O 1
ATOM 2160 N N . VAL A 1 307 ? 52.405 -28.448 8.466 1.00 71.00 307 VAL A N 1
ATOM 2161 C CA . VAL A 1 307 ? 52.421 -29.896 8.715 1.00 71.00 307 VAL A CA 1
ATOM 2162 C C . VAL A 1 307 ? 51.802 -30.622 7.521 1.00 71.00 307 VAL A C 1
ATOM 2164 O O . VAL A 1 307 ? 50.746 -30.224 7.029 1.00 71.00 307 VAL A O 1
ATOM 2167 N N . GLU A 1 308 ? 52.448 -31.693 7.067 1.00 66.50 308 GLU A N 1
ATOM 2168 C CA . GLU A 1 308 ? 51.918 -32.580 6.029 1.00 66.50 308 GLU A CA 1
ATOM 2169 C C . GLU A 1 308 ? 50.535 -33.125 6.446 1.00 66.50 308 GLU A C 1
ATOM 2171 O O . GLU A 1 308 ? 50.350 -33.535 7.593 1.00 66.50 308 GLU A O 1
ATOM 2176 N N . ASN A 1 309 ? 49.554 -33.097 5.535 1.00 68.38 309 ASN A N 1
ATOM 2177 C CA . ASN A 1 309 ? 48.140 -33.446 5.777 1.00 68.38 309 ASN A CA 1
ATOM 2178 C C . ASN A 1 309 ? 47.352 -32.503 6.712 1.00 68.38 309 ASN A C 1
ATOM 2180 O O . ASN A 1 309 ? 46.306 -32.882 7.246 1.00 68.38 309 ASN A O 1
ATOM 2184 N N . ALA A 1 310 ? 47.810 -31.266 6.932 1.00 68.44 310 ALA A N 1
ATOM 2185 C CA . ALA A 1 310 ? 47.016 -30.282 7.662 1.00 68.44 310 ALA A CA 1
ATOM 2186 C C . ALA A 1 310 ? 45.691 -29.985 6.934 1.00 68.44 310 ALA A C 1
ATOM 2188 O O . ALA A 1 310 ? 45.681 -29.481 5.816 1.00 68.44 310 ALA A O 1
ATOM 2189 N N . ALA A 1 311 ? 44.562 -30.215 7.611 1.00 63.97 311 ALA A N 1
ATOM 2190 C CA . ALA A 1 311 ? 43.226 -30.013 7.041 1.00 63.97 311 ALA A CA 1
ATOM 2191 C C . ALA A 1 311 ? 42.897 -28.543 6.699 1.00 63.97 311 ALA A C 1
ATOM 2193 O O . ALA A 1 311 ? 41.921 -28.275 6.002 1.00 63.97 311 ALA A O 1
ATOM 2194 N N . ARG A 1 312 ? 43.656 -27.576 7.239 1.00 65.69 312 ARG A N 1
ATOM 2195 C CA . ARG A 1 312 ? 43.497 -26.138 6.976 1.00 65.69 312 ARG A CA 1
ATOM 2196 C C . ARG A 1 312 ? 44.851 -25.447 7.020 1.00 65.69 312 ARG A C 1
ATOM 2198 O O . ARG A 1 312 ? 45.474 -25.371 8.077 1.00 65.69 312 ARG A O 1
ATOM 2205 N N . VAL A 1 313 ? 45.268 -24.902 5.886 1.00 69.75 313 VAL A N 1
ATOM 2206 C CA . VAL A 1 313 ? 46.511 -24.142 5.751 1.00 69.75 313 VAL A CA 1
ATOM 2207 C C . VAL A 1 313 ? 46.150 -22.692 5.467 1.00 69.75 313 VAL A C 1
ATOM 2209 O O . VAL A 1 313 ? 45.419 -22.404 4.523 1.00 69.75 313 VAL A O 1
ATOM 2212 N N . GLY A 1 314 ? 46.626 -21.769 6.304 1.00 70.56 314 GLY A N 1
ATOM 2213 C CA . GLY A 1 314 ? 46.465 -20.344 6.034 1.00 70.56 314 GLY A CA 1
ATOM 2214 C C . GLY A 1 314 ? 47.233 -19.970 4.769 1.00 70.56 314 GLY A C 1
ATOM 2215 O O . GLY A 1 314 ? 48.442 -20.173 4.712 1.00 70.56 314 GLY A O 1
ATOM 2216 N N . PHE A 1 315 ? 46.535 -19.432 3.771 1.00 73.31 315 PHE A N 1
ATOM 2217 C CA . PHE A 1 315 ? 47.123 -18.987 2.508 1.00 73.31 315 PHE A CA 1
ATOM 2218 C C . PHE A 1 315 ? 47.143 -17.455 2.413 1.00 73.31 315 PHE A C 1
ATOM 2220 O O . PHE A 1 315 ? 46.602 -16.762 3.280 1.00 73.31 315 PHE A O 1
ATOM 2227 N N . THR A 1 316 ? 47.764 -16.934 1.354 1.00 79.56 316 THR A N 1
ATOM 2228 C CA . THR A 1 316 ? 47.780 -15.508 1.012 1.00 79.56 316 THR A CA 1
ATOM 2229 C C . THR A 1 316 ? 46.379 -14.908 1.076 1.00 79.56 316 THR A C 1
ATOM 2231 O O . THR A 1 316 ? 45.456 -15.392 0.420 1.00 79.56 316 THR A O 1
ATOM 2234 N N . LYS A 1 317 ? 46.235 -13.822 1.838 1.00 85.38 317 LYS A N 1
ATOM 2235 C CA . LYS A 1 317 ? 44.999 -13.038 1.893 1.00 85.38 317 LYS A CA 1
ATOM 2236 C C . LYS A 1 317 ? 45.136 -11.797 1.026 1.00 85.38 317 LYS A C 1
ATOM 2238 O O . LYS A 1 317 ? 46.130 -11.076 1.121 1.00 85.38 317 LYS A O 1
ATOM 2243 N N . VAL A 1 318 ? 44.126 -11.534 0.206 1.00 88.19 318 VAL A N 1
ATOM 2244 C CA . VAL A 1 318 ? 44.085 -10.377 -0.693 1.00 88.19 318 VAL A CA 1
ATOM 2245 C C . VAL A 1 318 ? 42.850 -9.530 -0.414 1.00 88.19 318 VAL A C 1
ATOM 2247 O O . VAL A 1 318 ? 41.771 -10.054 -0.153 1.00 88.19 318 VAL A O 1
ATOM 2250 N N . ASN A 1 319 ? 43.016 -8.215 -0.490 1.00 89.19 319 ASN A N 1
ATOM 2251 C CA . ASN A 1 319 ? 41.925 -7.254 -0.492 1.00 89.19 319 ASN A CA 1
ATOM 2252 C C . ASN A 1 319 ? 41.587 -6.902 -1.940 1.00 89.19 319 ASN A C 1
ATOM 2254 O O . ASN A 1 319 ? 42.438 -6.389 -2.671 1.00 89.19 319 ASN A O 1
ATOM 2258 N N . LEU A 1 320 ? 40.338 -7.140 -2.328 1.00 90.44 320 LEU A N 1
ATOM 2259 C CA . LEU A 1 320 ? 39.768 -6.693 -3.595 1.00 90.44 320 LEU A CA 1
ATOM 2260 C C . LEU A 1 320 ? 38.961 -5.424 -3.325 1.00 90.44 320 LEU A C 1
ATOM 2262 O O . LEU A 1 320 ? 38.020 -5.450 -2.536 1.00 90.44 320 LEU A O 1
ATOM 2266 N N . THR A 1 321 ? 39.342 -4.309 -3.945 1.00 86.19 321 THR A N 1
ATOM 2267 C CA . THR A 1 321 ? 38.625 -3.036 -3.792 1.00 86.19 321 THR A CA 1
ATOM 2268 C C . THR A 1 321 ? 38.113 -2.571 -5.145 1.00 86.19 321 THR A C 1
ATOM 2270 O O . THR A 1 321 ? 38.906 -2.319 -6.054 1.00 86.19 321 THR A O 1
ATOM 2273 N N . ALA A 1 322 ? 36.791 -2.442 -5.258 1.00 85.69 322 ALA A N 1
ATOM 2274 C CA . ALA A 1 322 ? 36.128 -1.814 -6.392 1.00 85.69 322 ALA A CA 1
ATOM 2275 C C . ALA A 1 322 ? 36.026 -0.301 -6.156 1.00 85.69 322 ALA A C 1
ATOM 2277 O O . ALA A 1 322 ? 35.592 0.144 -5.091 1.00 85.69 322 ALA A O 1
ATOM 2278 N N . THR A 1 323 ? 36.430 0.494 -7.144 1.00 77.06 323 THR A N 1
ATOM 2279 C CA . THR A 1 323 ? 36.255 1.953 -7.139 1.00 77.06 323 THR A CA 1
ATOM 2280 C C . THR A 1 323 ? 35.648 2.412 -8.463 1.00 77.06 323 THR A C 1
ATOM 2282 O O . THR A 1 323 ? 35.822 1.751 -9.481 1.00 77.06 323 THR A O 1
ATOM 2285 N N . GLY A 1 324 ? 34.907 3.524 -8.462 1.00 66.19 324 GLY A N 1
ATOM 2286 C CA . GLY A 1 324 ? 34.345 4.114 -9.688 1.00 66.19 324 GLY A CA 1
ATOM 2287 C C . GLY A 1 324 ? 33.125 3.403 -10.295 1.00 66.19 324 GLY A C 1
ATOM 2288 O O . GLY A 1 324 ? 32.524 3.954 -11.210 1.00 66.19 324 GLY A O 1
ATOM 2289 N N . 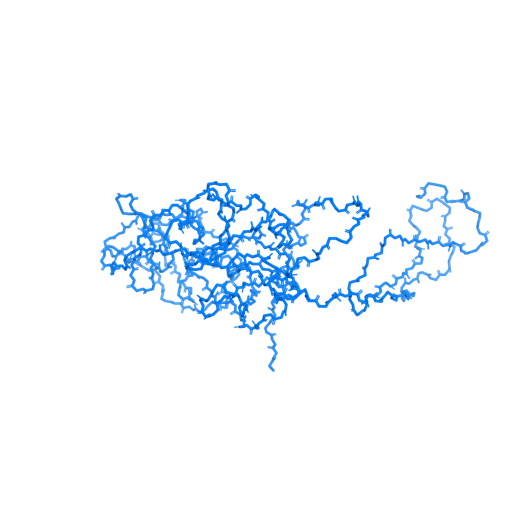GLY A 1 325 ? 32.728 2.234 -9.782 1.00 73.44 325 GLY A N 1
ATOM 2290 C CA . GLY A 1 325 ? 31.564 1.476 -10.246 1.00 73.44 325 GLY A CA 1
ATOM 2291 C C . GLY A 1 325 ? 31.588 0.018 -9.780 1.00 73.44 325 GLY A C 1
ATOM 2292 O O . GLY A 1 325 ? 32.447 -0.372 -8.983 1.00 73.44 325 GLY A O 1
ATOM 2293 N N . ASP A 1 326 ? 30.655 -0.776 -10.297 1.00 78.88 326 ASP A N 1
ATOM 2294 C CA . ASP A 1 326 ? 30.566 -2.219 -10.075 1.00 78.88 326 ASP A CA 1
ATOM 2295 C C . ASP A 1 326 ? 31.698 -2.964 -10.793 1.00 78.88 326 ASP A C 1
ATOM 2297 O O . ASP A 1 326 ? 32.038 -2.660 -11.940 1.00 78.88 326 ASP A O 1
ATOM 2301 N N . VAL A 1 327 ? 32.256 -3.968 -10.113 1.00 79.12 327 VAL A N 1
ATOM 2302 C CA . VAL A 1 327 ? 33.276 -4.889 -10.626 1.00 79.12 327 VAL A CA 1
ATOM 2303 C C . VAL A 1 327 ? 32.783 -6.312 -10.395 1.00 79.12 327 VAL A C 1
ATOM 2305 O O . VAL A 1 327 ? 32.469 -6.675 -9.262 1.00 79.12 327 VAL A O 1
ATOM 2308 N N . THR A 1 328 ? 32.783 -7.127 -11.448 1.00 80.31 328 THR A N 1
ATOM 2309 C CA . THR A 1 328 ? 32.566 -8.576 -11.345 1.00 80.31 328 THR A CA 1
ATOM 2310 C C . THR A 1 328 ? 33.914 -9.282 -11.440 1.00 80.31 328 THR A C 1
ATOM 2312 O O . THR A 1 328 ? 34.734 -8.948 -12.293 1.00 80.31 328 THR A O 1
ATOM 2315 N N . VAL A 1 329 ? 34.168 -10.229 -10.536 1.00 80.06 329 VAL A N 1
ATOM 2316 C CA . VAL A 1 329 ? 35.367 -11.075 -10.564 1.00 80.06 329 VAL A CA 1
ATOM 2317 C C . VAL A 1 329 ? 34.937 -12.468 -11.004 1.00 80.06 329 VAL A C 1
ATOM 2319 O O . VAL A 1 329 ? 34.469 -13.257 -10.189 1.00 80.06 329 VAL A O 1
ATOM 2322 N N . ASP A 1 330 ? 35.076 -12.751 -12.298 1.00 77.56 330 ASP A N 1
ATOM 2323 C CA . ASP A 1 330 ? 34.614 -14.013 -12.899 1.00 77.56 330 ASP A CA 1
ATOM 2324 C C . ASP A 1 330 ? 35.571 -15.184 -12.644 1.00 77.56 330 ASP A C 1
ATOM 2326 O O . ASP A 1 330 ? 35.175 -16.348 -12.643 1.00 77.56 330 ASP A O 1
ATOM 2330 N N . SER A 1 331 ? 36.855 -14.887 -12.442 1.00 76.62 331 SER A N 1
ATOM 2331 C CA . SER A 1 331 ? 37.877 -15.883 -12.132 1.00 76.62 331 SER A CA 1
ATOM 2332 C C . SER A 1 331 ? 39.012 -15.270 -11.318 1.00 76.62 331 SER A C 1
ATOM 2334 O O . SER A 1 331 ? 39.326 -14.085 -11.442 1.00 76.62 331 SER A O 1
ATOM 2336 N N . LEU A 1 332 ? 39.638 -16.098 -10.483 1.00 76.81 332 LEU A N 1
ATOM 2337 C CA . LEU A 1 332 ? 40.870 -15.775 -9.778 1.00 76.81 332 LEU A CA 1
ATOM 2338 C C . LEU A 1 332 ? 41.869 -16.900 -10.039 1.00 76.81 332 LEU A C 1
ATOM 2340 O O . LEU A 1 332 ? 41.703 -18.011 -9.540 1.00 76.81 332 LEU A O 1
ATOM 2344 N N . THR A 1 333 ? 42.911 -16.599 -10.806 1.00 76.94 333 THR A N 1
ATOM 2345 C CA . THR A 1 333 ? 44.033 -17.517 -11.008 1.00 76.94 333 THR A CA 1
ATOM 2346 C C . THR A 1 333 ? 45.122 -17.177 -10.005 1.00 76.94 333 THR A C 1
ATOM 2348 O O . THR A 1 333 ? 45.585 -16.039 -9.947 1.00 76.94 333 THR A O 1
ATOM 2351 N N . VAL A 1 334 ? 45.532 -18.162 -9.210 1.00 71.75 334 VAL A N 1
ATOM 2352 C CA . VAL A 1 334 ? 46.602 -18.010 -8.222 1.00 71.75 334 VAL A CA 1
ATOM 2353 C C . VAL A 1 334 ? 47.765 -18.901 -8.629 1.00 71.75 334 VAL A C 1
ATOM 2355 O O . VAL A 1 334 ? 47.596 -20.105 -8.796 1.00 71.75 334 VAL A O 1
ATOM 2358 N N . GLU A 1 335 ? 48.948 -18.311 -8.767 1.00 69.69 335 GLU A N 1
ATOM 2359 C CA . GLU A 1 335 ? 50.191 -19.049 -8.980 1.00 69.69 335 GLU A CA 1
ATOM 2360 C C . GLU A 1 335 ? 50.923 -19.211 -7.646 1.00 69.69 335 GLU A C 1
ATOM 2362 O O . GLU A 1 335 ? 51.101 -18.252 -6.887 1.00 69.69 335 GLU A O 1
ATOM 2367 N N . ARG A 1 336 ? 51.336 -20.442 -7.333 1.00 68.06 336 ARG A N 1
ATOM 2368 C CA . ARG A 1 336 ? 52.133 -20.717 -6.138 1.00 68.06 336 ARG A CA 1
ATOM 2369 C C . ARG A 1 336 ? 53.608 -20.530 -6.470 1.00 68.06 336 ARG A C 1
ATOM 2371 O O . ARG A 1 336 ? 54.111 -21.128 -7.410 1.00 68.06 336 ARG A O 1
ATOM 2378 N N . MET A 1 337 ? 54.315 -19.783 -5.631 1.00 62.38 337 MET A N 1
ATOM 2379 C CA . MET A 1 337 ? 55.764 -19.602 -5.730 1.00 62.38 337 MET A CA 1
ATOM 2380 C C . MET A 1 337 ? 56.447 -20.279 -4.534 1.00 62.38 337 MET A C 1
ATOM 2382 O O . MET A 1 337 ? 56.017 -20.085 -3.397 1.00 62.38 337 MET A O 1
ATOM 2386 N N . GLY A 1 338 ? 57.499 -21.076 -4.758 1.00 65.44 338 GLY A N 1
ATOM 2387 C CA . GLY A 1 338 ? 58.266 -21.731 -3.685 1.00 65.44 338 GLY A CA 1
ATOM 2388 C C . GLY A 1 338 ? 58.822 -23.114 -4.050 1.00 65.44 338 GLY A C 1
ATOM 2389 O O . GLY A 1 338 ? 58.622 -23.599 -5.155 1.00 65.44 338 GLY A O 1
ATOM 2390 N N . VAL A 1 339 ? 59.528 -23.752 -3.109 1.00 60.22 339 VAL A N 1
ATOM 2391 C CA . VAL A 1 339 ? 60.296 -25.004 -3.318 1.00 60.22 339 VAL A CA 1
ATOM 2392 C C . VAL A 1 339 ? 59.516 -26.307 -3.048 1.00 60.22 339 VAL A C 1
ATOM 2394 O O . VAL A 1 339 ? 60.1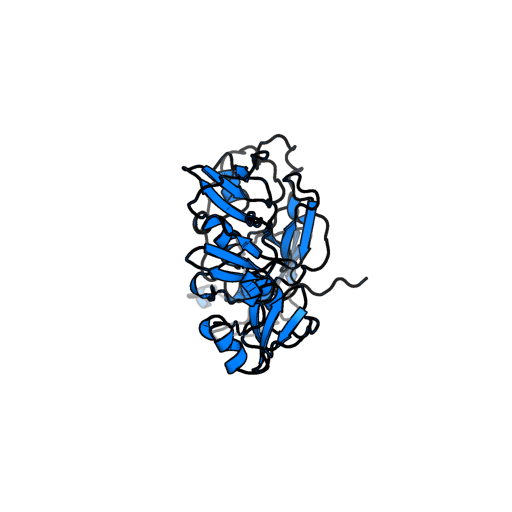23 -27.370 -2.961 1.00 60.22 339 VAL A O 1
ATOM 2397 N N . SER A 1 340 ? 58.189 -26.255 -2.881 1.00 62.44 340 SER A N 1
ATOM 2398 C CA . SER A 1 340 ? 57.374 -27.448 -2.580 1.00 62.44 340 SER A CA 1
ATOM 2399 C C . SER A 1 340 ? 56.850 -28.117 -3.853 1.00 62.44 340 SER A C 1
ATOM 2401 O O . SER A 1 340 ? 56.435 -27.428 -4.783 1.00 62.44 340 SER A O 1
ATOM 2403 N N . THR A 1 341 ? 56.827 -29.451 -3.885 1.00 64.00 341 THR A N 1
ATOM 2404 C CA . THR A 1 341 ? 56.269 -30.245 -4.988 1.00 64.00 341 THR A CA 1
ATOM 2405 C C . THR A 1 341 ? 54.739 -30.202 -4.984 1.00 64.00 341 THR A C 1
ATOM 2407 O O . THR A 1 341 ? 54.115 -30.435 -3.949 1.00 64.00 341 THR A O 1
ATOM 2410 N N . ASP A 1 342 ? 54.123 -29.954 -6.147 1.00 64.50 342 ASP A N 1
ATOM 2411 C CA . ASP A 1 342 ? 52.657 -29.873 -6.313 1.00 64.50 342 ASP A CA 1
ATOM 2412 C C . ASP A 1 342 ? 51.910 -31.119 -5.818 1.00 64.50 342 ASP A C 1
ATOM 2414 O O . ASP A 1 342 ? 50.793 -31.019 -5.316 1.00 64.50 342 ASP A O 1
ATOM 2418 N N . SER A 1 343 ? 52.552 -32.288 -5.896 1.00 64.94 343 SER A N 1
ATOM 2419 C CA . SER A 1 343 ? 52.008 -33.568 -5.433 1.00 64.94 343 SER A CA 1
ATOM 2420 C C . SER A 1 343 ? 51.626 -33.586 -3.949 1.00 64.94 343 SER A C 1
ATOM 2422 O O . SER A 1 343 ? 50.764 -34.370 -3.564 1.00 64.94 343 SER A O 1
ATOM 2424 N N . ASN A 1 344 ? 52.217 -32.711 -3.127 1.00 64.50 344 ASN A N 1
ATOM 2425 C CA . ASN A 1 344 ? 51.962 -32.634 -1.682 1.00 64.50 344 ASN A CA 1
ATOM 2426 C C . ASN A 1 344 ? 50.620 -31.955 -1.340 1.00 64.50 344 ASN A C 1
ATOM 2428 O O . ASN A 1 344 ? 50.286 -31.811 -0.168 1.00 64.50 344 ASN A O 1
ATOM 2432 N N . PHE A 1 345 ? 49.880 -31.510 -2.358 1.00 60.97 345 PHE A N 1
ATOM 2433 C CA . PHE A 1 345 ? 48.600 -30.809 -2.256 1.00 60.97 345 PHE A CA 1
ATOM 2434 C C . PHE A 1 345 ? 47.524 -31.451 -3.149 1.00 60.97 345 PHE A C 1
ATOM 2436 O O . PHE A 1 345 ? 46.603 -30.778 -3.601 1.00 60.97 345 PHE A O 1
ATOM 2443 N N . THR A 1 346 ? 47.660 -32.740 -3.460 1.00 53.47 346 THR A N 1
ATOM 2444 C CA . THR A 1 346 ? 46.612 -33.480 -4.171 1.00 53.47 346 THR A CA 1
ATOM 2445 C C . THR A 1 346 ? 45.394 -33.627 -3.244 1.00 53.47 346 THR A C 1
ATOM 2447 O O . THR A 1 346 ? 45.560 -33.998 -2.088 1.00 53.47 346 THR A O 1
ATOM 2450 N N . ASP A 1 347 ? 44.203 -33.264 -3.740 1.00 48.75 347 ASP A N 1
ATOM 2451 C CA . ASP A 1 347 ? 42.896 -33.220 -3.041 1.00 48.75 347 ASP A CA 1
ATOM 2452 C C . ASP A 1 347 ? 42.525 -31.936 -2.249 1.00 48.75 347 ASP A C 1
ATOM 2454 O O . ASP A 1 347 ? 41.810 -32.018 -1.246 1.00 48.75 347 ASP A O 1
ATOM 2458 N N . ILE A 1 348 ? 42.940 -30.742 -2.706 1.00 50.72 348 ILE A N 1
ATOM 2459 C CA . ILE A 1 348 ? 42.307 -29.460 -2.296 1.00 50.72 348 ILE A CA 1
ATOM 2460 C C . ILE A 1 348 ? 41.138 -29.113 -3.223 1.00 50.72 348 ILE A C 1
ATOM 2462 O O . ILE A 1 348 ? 41.335 -29.202 -4.456 1.00 50.72 348 ILE A O 1
#

Sequence (348 aa):
MQKPNRSFAKKVFAAGLAVSTAVWAGAGLLALPVAAVDAHPDGTLVLSGGTVWHVVDTNSDGTADGRHGVDSLAKFYSNRFDFADVVPANSVDTGLADLGLMPWGSGVLFNDGGTVYQVSGGTKHGFTSAAVFTGLGFSFANVMSAGSLSSVPAGANLDNSSAAHLEGTFVNSGGTIWRISATGRQGVPSPEVFYSHGGQWGEVVGANSADLSLANEGNAGFRAGLLINDGGTIFAVTSSTKRGFPTASCFTDFGFSFANVLVGGTSGLTAGANLCDGTTPPPPPVSSTGNLTVSLAGDTPAAGTVVENAARVGFTKVNLTATGGDVTVDSLTVERMGVSTDSNFTDI

Secondary structure (DSSP, 8-state):
-PPPP---HHHHHHHHTTS------------------PPPPTT-EEEETTEEEEEE-SSSSSS--EEEEP--HHHHHHTT--GGGEEE--HHHHHSEEEEEPPP-SSEEEEETTEEEEEETTEEEEBS-HHHHHHTT--GGG-B--S--TTSPB---B--TTSPPPTT-EEEETTEEEEE-SSEEEE--SHHHHHHTT--GGGPEEP-HHHHHSEEEEEPPPPTTEEEEETTEEEEE-SSEEEE-SSHHHHHHTT--GGGPEE---TTPEE-PPTT-S-SPPPP------EEEEEE-TTPPPS----TT-S------EEEEEESS------------SS--GGGGTT-

Radius of gyration: 26.22 Å; chains: 1; bounding box: 84×52×58 Å

pLDDT: mean 82.11, std 18.99, range [27.16, 98.62]

Foldseek 3Di:
DDADAQQPQVVVCVVPVPPDPPDPDDDDDDDDPPQADAFDWAQAWEDDPNWTWGFHDPPPQRGTQAIATERFPQQCVQQLHDPLRYFHGDPNRVVHHHPGHDAGHFDAWEQAPNWIWGQAPQATATEPDPCLCCLLVFDPVRYDPGDHCPVGHHDYHRDHSQAFDGAQQWEDDPNWIWGQHNQAIATAPDVQQCVQSNHDPNRYGHGHPNNVPGDYPYHRFGDFSAWEQAPNWIWGDHRAATATAPDPVQCCVRVDDPVRYHYDHPPRHHYHYHGSPRPDDHDDPPPQPWDKDKDWDPPQDDDDDDDQPDPDDRHTDIDIDIDSGDDDDPDDDDDDDDDDDPVSPPPD